Protein AF-A0A950IKH8-F1 (afdb_monomer)

Sequence (188 aa):
MPATTSHPTTAHATPSHAKSKTVARATCKVAPADEYFGKLKMSILGIRNTIKDQGIKVDVDPDKASSTFNAIALTEDAMHDWEHKYPCDSWIPGTIYALEHFYGKIHTEDGVKHVHAVFAWLRHDYPRASVVRVAMQENGAASVSPPLAAANPGGSPEAGAAPSPSPAALAPTGPVGVTATPMPGLAP

Radius of gyration: 30.34 Å; Cα contacts (8 Å, |Δi|>4): 131; chains: 1; bounding box: 107×70×80 Å

pLDDT: mean 74.64, std 19.59, range [29.62, 95.12]

Foldseek 3Di:
DDDDDDDDDDDDDDPDPDPDPPPPPDPQDADDQCAFFAPVRAGPVRLQVLLVVLLVVCVVPVVCLVVSVVVNVRSVRRLVRNCVVHVNHLCSLVSLLSSLVSLVSNPDPVSVVSNVVSLVVSCPSPVPRPVNVVVVVVVVVVVVDDPPDDDDDDDDDDDDDDDDDDDDDDDDDDDDDDDDDDDDDDDD

Secondary structure (DSSP, 8-state):
----------------------------PPPPTT-EETTTTEEHHHHHHHHHHHHHHHHH-GGGHHHHHHHHHHHHHHHHHHHHH-TT-TTHHHHHHHHHHHHHT--SHHHHHHHHHHHHHHHHH-TTSHHHHHHHHHHHHHTT-----------------------------------PPPPPP---

Mean predicted aligned error: 17.56 Å

Structure (mmCIF, N/CA/C/O backbone):
data_AF-A0A950IKH8-F1
#
_entry.id   AF-A0A950IKH8-F1
#
loop_
_atom_site.group_PDB
_atom_site.id
_atom_site.type_symbol
_atom_site.label_atom_id
_atom_site.label_alt_id
_atom_site.label_comp_id
_atom_site.label_asym_id
_atom_site.label_entity_id
_atom_site.label_seq_id
_atom_site.pdbx_PDB_ins_code
_atom_site.Cartn_x
_atom_site.Cartn_y
_atom_site.Cartn_z
_atom_site.occupancy
_atom_site.B_iso_or_equiv
_atom_site.auth_seq_id
_atom_site.auth_comp_id
_atom_site.auth_asym_id
_atom_site.auth_atom_id
_atom_site.pdbx_PDB_model_num
ATOM 1 N N . MET A 1 1 ? -57.512 -56.195 -11.214 1.00 39.88 1 MET A N 1
ATOM 2 C CA . MET A 1 1 ? -56.114 -56.643 -11.048 1.00 39.88 1 MET A CA 1
ATOM 3 C C . MET A 1 1 ? -55.251 -55.430 -10.719 1.00 39.88 1 MET A C 1
ATOM 5 O O . MET A 1 1 ? -55.542 -54.369 -11.260 1.00 39.88 1 MET A O 1
ATOM 9 N N . PRO A 1 2 ? -54.307 -55.556 -9.773 1.00 55.44 2 PRO A N 1
ATOM 10 C CA . PRO A 1 2 ? -53.601 -54.447 -9.128 1.00 55.44 2 PRO A CA 1
ATOM 11 C C . PRO A 1 2 ? -52.318 -54.053 -9.875 1.00 55.44 2 PRO A C 1
ATOM 13 O O . PRO A 1 2 ? -51.717 -54.898 -10.528 1.00 55.44 2 PRO A O 1
ATOM 16 N N . ALA A 1 3 ? -51.867 -52.808 -9.701 1.00 48.62 3 ALA A N 1
ATOM 17 C CA . ALA A 1 3 ? -50.447 -52.455 -9.605 1.00 48.62 3 ALA A CA 1
ATOM 18 C C . ALA A 1 3 ? -50.311 -51.035 -9.027 1.00 48.62 3 ALA A C 1
ATOM 20 O O . ALA A 1 3 ? -50.462 -50.029 -9.714 1.00 48.62 3 ALA A O 1
ATOM 21 N N . THR A 1 4 ? -50.070 -50.983 -7.722 1.00 53.16 4 THR A N 1
ATOM 22 C CA . THR A 1 4 ? -49.520 -49.849 -6.976 1.00 53.16 4 THR A CA 1
ATOM 23 C C . THR A 1 4 ? -48.068 -49.605 -7.385 1.00 53.16 4 THR A C 1
ATOM 25 O O . THR A 1 4 ? -47.264 -50.532 -7.296 1.00 53.16 4 THR A O 1
ATOM 28 N N . THR A 1 5 ? -47.715 -48.361 -7.717 1.00 56.84 5 THR A N 1
ATOM 29 C CA . THR A 1 5 ? -46.318 -47.900 -7.740 1.00 56.84 5 THR A CA 1
ATOM 30 C C . THR A 1 5 ? -46.177 -46.693 -6.822 1.00 56.84 5 THR A C 1
ATOM 32 O O . THR A 1 5 ? -46.765 -45.637 -7.049 1.00 56.84 5 THR A O 1
ATOM 35 N N . SER A 1 6 ? -45.411 -46.903 -5.757 1.00 46.72 6 SER A N 1
ATOM 36 C CA . SER A 1 6 ? -44.992 -45.936 -4.748 1.00 46.72 6 SER A CA 1
ATOM 37 C C . SER A 1 6 ? -43.879 -45.036 -5.294 1.00 46.72 6 SER A C 1
ATOM 39 O O . SER A 1 6 ? -42.931 -45.541 -5.892 1.00 46.72 6 SER A O 1
ATOM 41 N N . HIS A 1 7 ? -43.932 -43.730 -5.024 1.00 52.06 7 HIS A N 1
ATOM 42 C CA . HIS A 1 7 ? -42.777 -42.838 -5.176 1.00 52.06 7 HIS A CA 1
ATOM 43 C C . HIS A 1 7 ? -42.235 -42.425 -3.798 1.00 52.06 7 HIS A C 1
ATOM 45 O O . HIS A 1 7 ? -43.028 -42.183 -2.884 1.00 52.06 7 HIS A O 1
ATOM 51 N N . PRO A 1 8 ? -40.902 -42.353 -3.628 1.00 53.94 8 PRO A N 1
ATOM 52 C CA . PRO A 1 8 ? -40.273 -42.007 -2.361 1.00 53.94 8 PRO A CA 1
ATOM 53 C C . PRO A 1 8 ? -40.362 -40.506 -2.050 1.00 53.94 8 PRO A C 1
ATOM 55 O O . PRO A 1 8 ? -40.029 -39.646 -2.866 1.00 53.94 8 PRO A O 1
ATOM 58 N N . THR A 1 9 ? -40.758 -40.220 -0.810 1.00 52.38 9 THR A N 1
ATOM 59 C CA . THR A 1 9 ? -40.592 -38.945 -0.106 1.00 52.38 9 THR A CA 1
ATOM 60 C C . THR A 1 9 ? -39.146 -38.467 -0.206 1.00 52.38 9 THR A C 1
ATOM 62 O O . THR A 1 9 ? -38.238 -39.084 0.349 1.00 52.38 9 THR A O 1
ATOM 65 N N . THR A 1 10 ? -38.930 -37.341 -0.884 1.00 52.50 10 THR A N 1
ATOM 66 C CA . THR A 1 10 ? -37.653 -36.626 -0.820 1.00 52.50 10 THR A CA 1
ATOM 67 C C . THR A 1 10 ? -37.653 -35.800 0.460 1.00 52.50 10 THR A C 1
ATOM 69 O O . THR A 1 10 ? -38.463 -34.891 0.633 1.00 52.50 10 THR A O 1
ATOM 72 N N . ALA A 1 11 ? -36.780 -36.188 1.386 1.00 52.59 11 ALA A N 1
ATOM 73 C CA . ALA A 1 11 ? -36.584 -35.546 2.671 1.00 52.59 11 ALA A CA 1
ATOM 74 C C . ALA A 1 11 ? -36.113 -34.093 2.508 1.00 52.59 11 ALA A C 1
ATOM 76 O O . ALA A 1 11 ? -35.265 -33.774 1.675 1.00 52.59 11 ALA A O 1
ATOM 77 N N . HIS A 1 12 ? -36.665 -33.226 3.353 1.00 44.34 12 HIS A N 1
ATOM 78 C CA . HIS A 1 12 ? -36.281 -31.833 3.509 1.00 44.34 12 HIS A CA 1
ATOM 79 C C . HIS A 1 12 ? -34.802 -31.712 3.902 1.00 44.34 12 HIS A C 1
ATOM 81 O O . HIS A 1 12 ? -34.419 -32.043 5.023 1.00 44.34 12 HIS A O 1
ATOM 87 N N . ALA A 1 13 ? -33.976 -31.188 2.998 1.00 48.78 13 ALA A N 1
ATOM 88 C CA . ALA A 1 13 ? -32.655 -30.683 3.342 1.00 48.78 13 ALA A CA 1
ATOM 89 C C . ALA A 1 13 ? -32.818 -29.304 4.001 1.00 48.78 13 ALA A C 1
ATOM 91 O O . ALA A 1 13 ? -32.974 -28.284 3.331 1.00 48.78 13 ALA A O 1
ATOM 92 N N . THR A 1 14 ? -32.827 -29.274 5.332 1.00 53.66 14 THR A N 1
ATOM 93 C CA . THR A 1 14 ? -32.674 -28.040 6.111 1.00 53.66 14 THR A CA 1
ATOM 94 C C . THR A 1 14 ? -31.315 -27.402 5.807 1.00 53.66 14 THR A C 1
ATOM 96 O O . THR A 1 14 ? -30.296 -28.085 5.950 1.00 53.66 14 THR A O 1
ATOM 99 N N . PRO A 1 15 ? -31.250 -26.111 5.433 1.00 53.97 15 PRO A N 1
ATOM 100 C CA . PRO A 1 15 ? -29.981 -25.412 5.323 1.00 53.97 15 PRO A CA 1
ATOM 101 C C . PRO A 1 15 ? -29.339 -25.326 6.711 1.00 53.97 15 PRO A C 1
ATOM 103 O O . PRO A 1 15 ? -29.893 -24.753 7.649 1.00 53.97 15 PRO A O 1
ATOM 106 N N . SER A 1 16 ? -28.160 -25.931 6.840 1.00 52.44 16 SER A N 1
ATOM 107 C CA . SER A 1 16 ? -27.300 -25.788 8.009 1.00 52.44 16 SER A CA 1
ATOM 108 C C . SER A 1 16 ? -26.893 -24.320 8.121 1.00 52.44 16 SER A C 1
ATOM 110 O O . SER A 1 16 ? -26.073 -23.829 7.344 1.00 52.44 16 SER A O 1
ATOM 112 N N . HIS A 1 17 ? -27.507 -23.592 9.055 1.00 47.22 17 HIS A N 1
ATOM 113 C CA . HIS A 1 17 ? -27.109 -22.234 9.397 1.00 47.22 17 HIS A CA 1
ATOM 114 C C . HIS A 1 17 ? -25.692 -22.272 9.978 1.00 47.22 17 HIS A C 1
ATOM 116 O O . HIS A 1 17 ? -25.487 -22.536 11.165 1.00 47.22 17 HIS A O 1
ATOM 122 N N . ALA A 1 18 ? -24.703 -22.019 9.119 1.00 58.19 18 ALA A N 1
ATOM 123 C CA . ALA A 1 18 ? -23.335 -21.767 9.527 1.00 58.19 18 ALA A CA 1
ATOM 124 C C . ALA A 1 18 ? -23.348 -20.619 10.544 1.00 58.19 18 ALA A C 1
ATOM 126 O O . ALA A 1 18 ? -23.729 -19.488 10.233 1.00 58.19 18 ALA A O 1
ATOM 127 N N . LYS A 1 19 ? -22.981 -20.940 11.788 1.00 53.00 19 LYS A N 1
ATOM 128 C CA . LYS A 1 19 ? -22.875 -19.984 12.889 1.00 53.00 19 LYS A CA 1
ATOM 129 C C . LYS A 1 19 ? -21.906 -18.888 12.466 1.00 53.00 19 LYS A C 1
ATOM 131 O O . LYS A 1 19 ? -20.694 -19.091 12.452 1.00 53.00 19 LYS A O 1
ATOM 136 N N . SER A 1 20 ? -22.457 -17.736 12.101 1.00 51.69 20 SER A N 1
ATOM 137 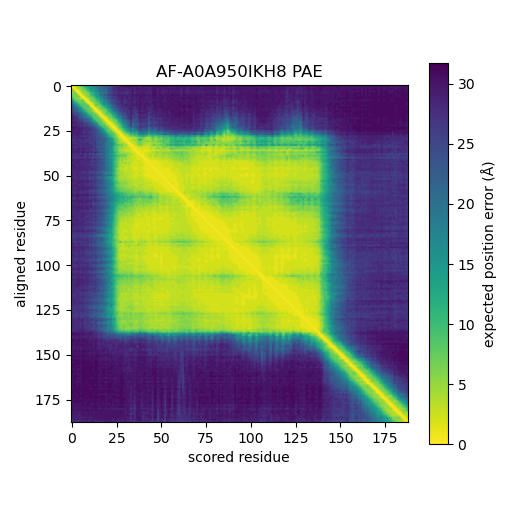C CA . SER A 1 20 ? -21.688 -16.532 11.831 1.00 51.69 20 SER A CA 1
ATOM 138 C C . SER A 1 20 ? -20.978 -16.166 13.130 1.00 51.69 20 SER A C 1
ATOM 140 O O . SER A 1 20 ? -21.622 -15.749 14.095 1.00 51.69 20 SER A O 1
ATOM 142 N N . LYS A 1 21 ? -19.662 -16.401 13.195 1.00 53.47 21 LYS A N 1
ATOM 143 C CA . LYS A 1 21 ? -18.828 -15.928 14.300 1.00 53.47 21 LYS A CA 1
ATOM 144 C C . LYS A 1 21 ? -18.987 -14.415 14.336 1.00 53.47 21 LYS A C 1
ATOM 146 O O . LYS A 1 21 ? -18.458 -13.707 13.487 1.00 53.47 21 LYS A O 1
ATOM 151 N N . THR A 1 22 ? -19.782 -13.936 15.284 1.00 46.97 22 THR A N 1
ATOM 152 C CA . THR A 1 22 ? -19.920 -12.510 15.547 1.00 46.97 22 THR A CA 1
ATOM 153 C C . THR A 1 22 ? -18.596 -12.092 16.164 1.00 46.97 22 THR A C 1
ATOM 155 O O . THR A 1 22 ? -18.357 -12.331 17.345 1.00 46.97 22 THR A O 1
ATOM 158 N N . VAL A 1 23 ? -17.683 -11.590 15.331 1.00 54.53 23 VAL A N 1
ATOM 159 C CA . VAL A 1 23 ? -16.427 -11.003 15.792 1.00 54.53 23 VAL A CA 1
ATOM 160 C C . VAL A 1 23 ? -16.827 -9.870 16.726 1.00 54.53 23 VAL A C 1
ATOM 162 O O . VAL A 1 23 ? -17.523 -8.938 16.316 1.00 54.53 23 VAL A O 1
ATOM 165 N N . ALA A 1 24 ? -16.483 -10.007 18.007 1.00 49.25 24 ALA A N 1
ATOM 166 C CA . ALA A 1 24 ? -16.696 -8.964 18.993 1.00 49.25 24 ALA A CA 1
ATOM 167 C C . ALA A 1 24 ? -16.150 -7.658 18.410 1.00 49.25 24 ALA A C 1
ATOM 169 O O . ALA A 1 24 ? -15.007 -7.622 17.956 1.00 49.25 24 ALA A O 1
ATOM 170 N N . ARG A 1 25 ? -16.981 -6.609 18.367 1.00 51.69 25 ARG A N 1
ATOM 171 C CA . ARG A 1 25 ? -16.556 -5.273 17.945 1.00 51.69 25 ARG A CA 1
ATOM 172 C C . ARG A 1 25 ? -15.432 -4.838 18.879 1.00 51.69 25 ARG A C 1
ATOM 174 O O . ARG A 1 25 ? -15.698 -4.375 19.986 1.00 51.69 25 ARG A O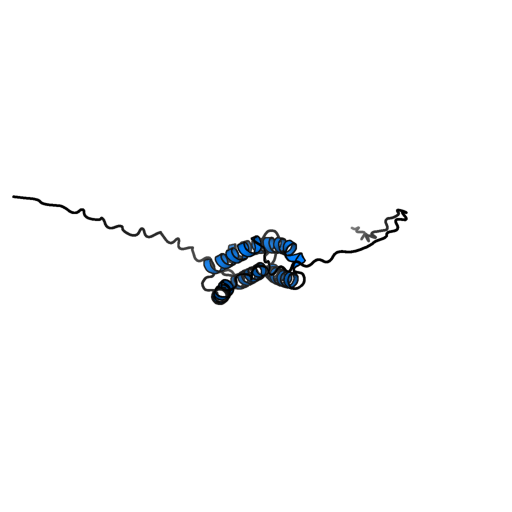 1
ATOM 181 N N . ALA A 1 26 ? -14.190 -5.033 18.445 1.00 57.84 26 ALA A N 1
ATOM 182 C CA . ALA A 1 26 ? -13.032 -4.462 19.098 1.00 57.84 26 ALA A CA 1
ATOM 183 C C . ALA A 1 26 ? -13.280 -2.957 19.217 1.00 57.84 26 ALA A C 1
ATOM 185 O O . ALA A 1 26 ? -13.759 -2.322 18.272 1.00 57.84 26 ALA A O 1
ATOM 186 N N . THR A 1 27 ? -13.026 -2.394 20.395 1.00 61.53 27 THR A N 1
ATOM 187 C CA . THR A 1 27 ? -13.097 -0.952 20.604 1.00 61.53 27 THR A CA 1
ATOM 188 C C . THR A 1 27 ? -12.198 -0.306 19.558 1.00 61.53 27 THR A C 1
ATOM 190 O O . THR A 1 27 ? -10.996 -0.563 19.553 1.00 61.53 27 THR A O 1
ATOM 193 N N . CYS A 1 28 ? -12.786 0.454 18.633 1.00 71.94 28 CYS A N 1
ATOM 194 C CA . CYS A 1 28 ? -12.054 1.031 17.515 1.00 71.94 28 CYS A CA 1
ATOM 195 C C . CYS A 1 28 ? -11.030 2.035 18.043 1.00 71.94 28 CYS A C 1
ATOM 197 O O . CYS A 1 28 ? -11.377 3.153 18.421 1.00 71.94 28 CYS A O 1
ATOM 199 N N . LYS A 1 29 ? -9.773 1.602 18.107 1.00 79.31 29 LYS A N 1
ATOM 200 C CA . LYS A 1 29 ? -8.623 2.437 18.433 1.00 79.31 29 LYS A CA 1
ATOM 201 C C . LYS A 1 29 ? -8.016 2.921 17.124 1.00 79.31 29 LYS A C 1
ATOM 203 O O . LYS A 1 29 ? -7.905 2.147 16.176 1.00 79.31 29 LYS A O 1
ATOM 208 N N . VAL A 1 30 ? -7.661 4.197 17.090 1.00 83.62 30 VAL A N 1
ATOM 209 C CA . VAL A 1 30 ? -6.861 4.787 16.013 1.00 83.62 30 VAL A CA 1
ATOM 210 C C . VAL A 1 30 ? -5.404 4.680 16.429 1.00 83.62 30 VAL A C 1
ATOM 212 O O . VAL A 1 30 ? -5.093 4.844 17.614 1.00 83.62 30 VAL A O 1
ATOM 215 N N . ALA A 1 31 ? -4.534 4.369 15.479 1.00 82.38 31 ALA A N 1
ATOM 216 C CA . ALA A 1 31 ? -3.133 4.162 15.771 1.00 82.38 31 ALA A CA 1
ATOM 217 C C . ALA A 1 31 ? -2.443 5.506 16.099 1.00 82.38 31 ALA A C 1
ATOM 219 O O . ALA A 1 31 ? -2.646 6.496 15.387 1.00 82.38 31 ALA A O 1
ATOM 220 N N . PRO A 1 32 ? -1.632 5.584 17.170 1.00 82.00 32 PRO A N 1
ATOM 221 C CA . PRO A 1 32 ? -0.794 6.750 17.427 1.00 82.00 32 PRO A CA 1
ATOM 222 C C . PRO A 1 32 ? 0.244 6.927 16.315 1.00 82.00 32 PRO A C 1
ATOM 224 O O . PRO A 1 32 ? 0.792 5.949 15.809 1.00 82.00 32 PRO A O 1
ATOM 227 N N . ALA A 1 33 ? 0.568 8.174 15.967 1.00 79.25 33 ALA A N 1
ATOM 228 C CA . ALA A 1 33 ? 1.542 8.464 14.911 1.00 79.25 33 ALA A CA 1
ATOM 229 C C . ALA A 1 33 ? 2.951 7.912 15.213 1.00 79.25 33 ALA A C 1
ATOM 231 O O . ALA A 1 33 ? 3.692 7.593 14.283 1.00 79.25 33 ALA A O 1
ATOM 232 N N . ASP A 1 34 ? 3.293 7.782 16.496 1.00 80.38 34 ASP A N 1
ATOM 233 C CA . ASP A 1 34 ? 4.605 7.349 16.988 1.00 80.38 34 ASP A CA 1
ATOM 234 C C . ASP A 1 34 ? 4.725 5.829 17.187 1.00 80.38 34 ASP A C 1
ATOM 236 O O . ASP A 1 34 ? 5.764 5.343 17.636 1.00 80.38 34 ASP A O 1
ATOM 240 N N . GLU A 1 35 ? 3.679 5.053 16.885 1.00 87.56 35 GLU A N 1
ATOM 241 C CA . GLU A 1 35 ? 3.770 3.598 16.967 1.00 87.56 35 GLU A CA 1
ATOM 242 C C . GLU A 1 35 ? 4.452 3.009 15.730 1.00 87.56 35 GLU A C 1
ATOM 244 O O . GLU A 1 35 ? 4.261 3.461 14.600 1.00 87.56 35 GLU A O 1
ATOM 249 N N . TYR A 1 36 ? 5.260 1.978 15.965 1.00 90.38 36 TYR A N 1
ATOM 250 C CA . TYR A 1 36 ? 6.076 1.334 14.950 1.00 90.38 36 TYR A CA 1
ATOM 251 C C . TYR A 1 36 ? 5.569 -0.071 14.633 1.00 90.38 36 TYR A C 1
ATOM 253 O O . TYR A 1 36 ? 5.389 -0.899 15.534 1.00 90.38 36 TYR A O 1
ATOM 261 N N . PHE A 1 37 ? 5.433 -0.353 13.341 1.00 92.25 37 PHE A N 1
ATOM 262 C CA . PHE A 1 37 ? 4.838 -1.575 12.812 1.00 92.25 37 PHE A CA 1
ATOM 263 C C . PHE A 1 37 ? 5.832 -2.404 11.999 1.00 92.25 37 PHE A C 1
ATOM 265 O O . PHE A 1 37 ? 6.771 -1.872 11.390 1.00 92.25 37 PHE A O 1
ATOM 272 N N . GLY A 1 38 ? 5.611 -3.719 12.007 1.00 90.00 38 GLY A N 1
ATOM 273 C CA . GLY A 1 38 ? 6.377 -4.693 11.229 1.00 90.00 38 GLY A CA 1
ATOM 274 C C . GLY A 1 38 ? 7.859 -4.790 11.603 1.00 90.00 38 GLY A C 1
ATOM 275 O O . GLY A 1 38 ? 8.339 -4.240 12.605 1.00 90.00 38 GLY A O 1
ATOM 276 N N . LYS A 1 39 ? 8.613 -5.511 10.767 1.00 88.19 39 LYS A N 1
ATOM 277 C CA . LYS A 1 39 ? 10.056 -5.755 10.976 1.00 88.19 39 LYS A CA 1
ATOM 278 C C . LYS A 1 39 ? 10.912 -4.504 10.808 1.00 88.19 39 LYS A C 1
ATOM 280 O O . LYS A 1 39 ? 11.913 -4.354 11.503 1.00 88.19 39 LYS A O 1
ATOM 285 N N . LEU A 1 40 ? 10.507 -3.605 9.912 1.00 88.12 40 LEU A N 1
ATOM 286 C CA . LEU A 1 40 ? 11.220 -2.356 9.646 1.00 88.12 40 LEU A CA 1
ATOM 287 C C . LEU A 1 40 ? 10.950 -1.265 10.686 1.00 88.12 40 LEU A C 1
ATOM 289 O O . LEU A 1 40 ? 11.547 -0.197 10.582 1.00 88.12 40 LEU A O 1
ATOM 293 N N . LYS A 1 41 ? 10.078 -1.518 11.677 1.00 90.69 41 LYS A N 1
ATOM 294 C CA . LYS A 1 41 ? 9.673 -0.526 12.682 1.00 90.69 41 LYS A CA 1
ATOM 295 C C . LYS A 1 41 ? 9.286 0.785 12.003 1.00 90.69 41 LYS A C 1
ATOM 297 O O . LYS A 1 41 ? 9.857 1.836 12.276 1.00 90.69 41 LYS A O 1
ATOM 302 N N . MET A 1 42 ? 8.332 0.706 11.082 1.00 89.69 42 MET A N 1
ATOM 303 C CA . MET A 1 42 ? 7.863 1.876 10.347 1.00 89.69 42 MET A CA 1
ATOM 304 C C . MET A 1 42 ? 6.694 2.523 11.072 1.00 89.69 42 MET A C 1
ATOM 306 O O . MET A 1 42 ? 5.792 1.827 11.532 1.00 89.69 42 MET A O 1
ATOM 310 N N . SER A 1 43 ? 6.701 3.852 11.156 1.00 93.00 43 SER A N 1
ATOM 311 C CA . SER A 1 43 ? 5.518 4.596 11.582 1.00 93.00 43 SER A CA 1
ATOM 312 C C . SER A 1 43 ? 4.468 4.609 10.474 1.00 93.00 43 SER A C 1
ATOM 314 O O . SER A 1 43 ? 4.783 4.408 9.300 1.00 93.00 43 SER A O 1
ATOM 316 N N . ILE A 1 44 ? 3.223 4.924 10.822 1.00 92.12 44 ILE A N 1
ATOM 317 C CA . ILE A 1 44 ? 2.110 5.045 9.863 1.00 92.12 44 ILE A CA 1
ATOM 318 C C . ILE A 1 44 ? 2.445 6.029 8.735 1.00 92.12 44 ILE A C 1
ATOM 320 O O . ILE A 1 44 ? 2.199 5.774 7.555 1.00 92.12 44 ILE A O 1
ATOM 324 N N . LEU A 1 45 ? 3.037 7.170 9.098 1.00 92.44 45 LEU A N 1
ATOM 325 C CA . LEU A 1 45 ? 3.483 8.168 8.129 1.00 92.44 45 LEU A CA 1
ATOM 326 C C . LEU A 1 45 ? 4.641 7.636 7.283 1.00 92.44 45 LEU A C 1
ATOM 328 O O . LEU A 1 45 ? 4.661 7.860 6.075 1.00 92.44 45 LEU A O 1
ATOM 332 N N . GLY A 1 46 ? 5.564 6.890 7.897 1.00 93.38 46 GLY A N 1
ATOM 333 C CA . GLY A 1 46 ? 6.650 6.213 7.197 1.00 93.38 46 GLY A CA 1
ATOM 334 C C . GLY A 1 46 ? 6.139 5.232 6.142 1.00 93.38 46 GLY A C 1
ATOM 335 O O . GLY A 1 46 ? 6.627 5.263 5.014 1.00 93.38 46 GLY A O 1
ATOM 336 N N . ILE A 1 47 ? 5.132 4.415 6.469 1.00 93.88 47 ILE A N 1
ATOM 337 C CA . ILE A 1 47 ? 4.503 3.458 5.541 1.00 93.88 47 ILE A CA 1
ATOM 338 C C . ILE A 1 47 ? 3.933 4.207 4.333 1.00 93.88 47 ILE A C 1
ATOM 340 O O . ILE A 1 47 ? 4.285 3.919 3.189 1.00 93.88 47 ILE A O 1
ATOM 344 N N . ARG A 1 48 ? 3.111 5.232 4.583 1.00 93.88 48 ARG A N 1
ATOM 345 C CA . ARG A 1 48 ? 2.449 6.009 3.523 1.00 93.88 48 ARG A CA 1
ATOM 346 C C . ARG A 1 48 ? 3.439 6.746 2.624 1.00 93.88 48 ARG A C 1
ATOM 348 O O . ARG A 1 48 ? 3.295 6.706 1.402 1.00 93.88 48 ARG A O 1
ATOM 355 N N . ASN A 1 49 ? 4.440 7.397 3.216 1.00 94.12 49 ASN A N 1
ATOM 356 C CA . ASN A 1 49 ? 5.476 8.096 2.458 1.00 94.12 49 ASN A CA 1
ATOM 357 C C . ASN A 1 49 ? 6.300 7.110 1.633 1.00 94.12 49 ASN A C 1
ATOM 359 O O . ASN A 1 49 ? 6.519 7.353 0.455 1.00 94.12 49 ASN A O 1
ATOM 363 N N . THR A 1 50 ? 6.658 5.957 2.201 1.00 94.62 50 THR A N 1
ATOM 364 C CA . THR A 1 50 ? 7.422 4.933 1.479 1.00 94.62 50 THR A CA 1
ATOM 365 C C . THR A 1 50 ? 6.669 4.439 0.250 1.00 94.62 50 THR A C 1
ATOM 367 O O . THR A 1 50 ? 7.253 4.426 -0.829 1.00 94.62 50 THR A O 1
ATOM 370 N N . ILE A 1 51 ? 5.376 4.113 0.365 1.00 94.25 51 ILE A N 1
ATOM 371 C CA . ILE A 1 51 ? 4.562 3.682 -0.788 1.00 94.25 51 ILE A CA 1
ATOM 372 C C . ILE A 1 51 ? 4.549 4.758 -1.880 1.00 94.25 51 ILE A C 1
ATOM 374 O O . ILE A 1 51 ? 4.778 4.464 -3.054 1.00 94.25 51 ILE A O 1
ATOM 378 N N . LYS A 1 52 ? 4.333 6.019 -1.493 1.00 93.00 52 LYS A N 1
ATOM 379 C CA . LYS A 1 52 ? 4.301 7.145 -2.431 1.00 93.00 52 LYS A CA 1
ATOM 380 C C . LYS A 1 52 ? 5.655 7.369 -3.111 1.00 93.00 52 LYS A C 1
ATOM 382 O O . LYS A 1 52 ? 5.709 7.469 -4.335 1.00 93.00 52 LYS A O 1
ATOM 387 N N . ASP A 1 53 ? 6.731 7.427 -2.335 1.00 92.25 53 ASP A N 1
ATOM 388 C CA . ASP A 1 53 ? 8.082 7.715 -2.820 1.00 92.25 53 ASP A CA 1
ATOM 389 C C . ASP A 1 53 ? 8.594 6.587 -3.717 1.00 92.25 53 ASP A C 1
ATOM 391 O O . ASP A 1 53 ? 9.146 6.842 -4.788 1.00 92.25 53 ASP A O 1
ATOM 395 N N . GLN A 1 54 ? 8.351 5.330 -3.328 1.00 91.69 54 GLN A N 1
ATOM 396 C CA . GLN A 1 54 ? 8.639 4.180 -4.180 1.00 91.69 54 GLN A CA 1
ATOM 397 C C . GLN A 1 54 ? 7.820 4.237 -5.476 1.00 91.69 54 GLN A C 1
ATOM 399 O O . GLN A 1 54 ? 8.367 3.975 -6.545 1.00 91.69 54 GLN A O 1
ATOM 404 N N . GLY A 1 55 ? 6.542 4.620 -5.407 1.00 89.44 55 GLY A N 1
ATOM 405 C CA . GLY A 1 55 ? 5.688 4.766 -6.586 1.00 89.44 55 GLY A CA 1
ATOM 406 C C . GLY A 1 55 ? 6.189 5.813 -7.575 1.00 89.44 55 GLY A C 1
ATOM 407 O O . GLY A 1 55 ? 6.153 5.556 -8.774 1.00 89.44 55 GLY A O 1
ATOM 408 N N . ILE A 1 56 ? 6.693 6.949 -7.088 1.00 90.75 56 ILE A N 1
ATOM 409 C CA . ILE A 1 56 ? 7.324 7.978 -7.931 1.00 90.75 56 ILE A CA 1
ATOM 410 C C . ILE A 1 56 ? 8.636 7.449 -8.519 1.00 90.75 56 ILE A C 1
ATOM 412 O O . ILE A 1 56 ? 8.926 7.661 -9.692 1.00 90.75 56 ILE A O 1
ATOM 416 N N . LYS A 1 57 ? 9.433 6.728 -7.723 1.00 88.62 57 LYS A N 1
ATOM 417 C CA . LYS A 1 57 ? 10.717 6.182 -8.174 1.00 88.62 57 LYS A CA 1
ATOM 418 C C . LYS A 1 57 ? 10.553 5.176 -9.315 1.00 88.62 57 LYS A C 1
ATOM 420 O O . LYS A 1 57 ? 11.379 5.172 -10.218 1.00 88.62 57 LYS A O 1
ATOM 425 N N . VAL A 1 58 ? 9.500 4.356 -9.288 1.00 89.38 58 VAL A N 1
ATOM 426 C CA . VAL A 1 58 ? 9.178 3.414 -10.377 1.00 89.38 58 VAL A CA 1
ATOM 427 C C . VAL A 1 58 ? 8.710 4.143 -11.637 1.00 89.38 58 VAL A C 1
ATOM 429 O O . VAL A 1 58 ? 9.067 3.717 -12.729 1.00 89.38 58 VAL A O 1
ATOM 432 N N . ASP A 1 59 ? 7.973 5.252 -11.502 1.00 87.88 59 ASP A N 1
ATOM 433 C CA . ASP A 1 59 ? 7.559 6.060 -12.661 1.00 87.88 59 ASP A CA 1
ATOM 434 C C . ASP A 1 59 ? 8.758 6.720 -13.362 1.00 87.88 59 ASP A C 1
ATOM 436 O O . ASP A 1 59 ? 8.758 6.866 -14.582 1.00 87.88 59 ASP A O 1
ATOM 440 N N . VAL A 1 60 ? 9.766 7.140 -12.590 1.00 90.38 60 VAL A N 1
ATOM 441 C CA . VAL A 1 60 ? 10.970 7.810 -13.111 1.00 90.38 60 VAL A CA 1
ATOM 442 C C . VAL A 1 60 ? 11.995 6.804 -13.644 1.00 90.38 60 VAL A C 1
ATOM 444 O O . VAL A 1 60 ? 12.538 7.014 -14.724 1.00 90.38 60 VAL A O 1
ATOM 447 N N . ASP A 1 61 ? 12.246 5.719 -12.906 1.00 87.94 61 ASP A N 1
ATOM 448 C CA . ASP A 1 61 ? 13.249 4.693 -13.218 1.00 87.94 61 ASP A CA 1
ATOM 449 C C . ASP A 1 61 ? 12.601 3.285 -13.215 1.00 87.94 61 ASP A C 1
ATOM 451 O O . ASP A 1 61 ? 12.732 2.542 -12.228 1.00 87.94 61 ASP A O 1
ATOM 455 N N . PRO A 1 62 ? 11.929 2.859 -14.302 1.00 84.12 62 PRO A N 1
ATOM 456 C CA . PRO A 1 62 ? 11.263 1.554 -14.357 1.00 84.12 62 PRO A CA 1
ATOM 457 C C . PRO A 1 62 ? 12.239 0.375 -14.204 1.00 84.12 62 PRO A C 1
ATOM 459 O O . PRO A 1 62 ? 11.876 -0.656 -13.638 1.00 84.12 62 PRO A O 1
ATOM 462 N N . ASP A 1 63 ? 13.508 0.537 -14.593 1.00 84.69 63 ASP A N 1
ATOM 463 C CA . ASP A 1 63 ? 14.553 -0.486 -14.425 1.00 84.69 63 ASP A CA 1
ATOM 464 C C . ASP A 1 63 ? 14.824 -0.840 -12.949 1.00 84.69 63 ASP A C 1
ATOM 466 O O . ASP A 1 63 ? 15.321 -1.923 -12.632 1.00 84.69 63 ASP A O 1
ATOM 470 N N . LYS A 1 64 ? 14.471 0.050 -12.009 1.00 83.62 64 LYS A N 1
ATOM 471 C CA . LYS A 1 64 ? 14.605 -0.184 -10.560 1.00 83.62 64 LYS A CA 1
ATOM 472 C C . LYS A 1 64 ? 13.357 -0.805 -9.932 1.00 83.62 64 LYS A C 1
ATOM 474 O O . LYS A 1 64 ? 13.324 -0.959 -8.702 1.00 83.62 64 LYS A O 1
ATOM 479 N N . ALA A 1 65 ? 12.348 -1.181 -10.721 1.00 82.12 65 ALA A N 1
ATOM 480 C CA . ALA A 1 65 ? 11.107 -1.771 -10.219 1.00 82.12 65 ALA A CA 1
ATOM 481 C C . ALA A 1 65 ? 11.366 -2.994 -9.324 1.00 82.12 65 ALA A C 1
ATOM 483 O O . ALA A 1 65 ? 10.837 -3.057 -8.218 1.00 82.12 65 ALA A O 1
ATOM 484 N N . SER A 1 66 ? 12.276 -3.893 -9.713 1.00 81.50 66 SER A N 1
ATOM 485 C CA . SER A 1 66 ? 12.596 -5.103 -8.936 1.00 81.50 66 SER A CA 1
ATOM 486 C C . SER A 1 66 ? 13.207 -4.806 -7.561 1.00 81.50 66 SER A C 1
ATOM 488 O O . SER A 1 66 ? 12.840 -5.421 -6.563 1.00 81.50 66 SER A O 1
ATOM 490 N N . SER A 1 67 ? 14.116 -3.828 -7.463 1.00 82.88 67 SER A N 1
ATOM 491 C CA . SER A 1 67 ? 14.672 -3.419 -6.161 1.00 82.88 67 SER A CA 1
ATOM 492 C C . SER A 1 67 ? 13.615 -2.752 -5.282 1.00 82.88 67 SER A C 1
ATOM 494 O O . SER A 1 67 ? 13.672 -2.851 -4.057 1.00 82.88 67 SER A O 1
ATOM 496 N N . THR A 1 68 ? 12.675 -2.050 -5.907 1.00 86.19 68 THR A N 1
ATOM 497 C CA . THR A 1 68 ? 11.592 -1.328 -5.237 1.00 86.19 68 THR A CA 1
ATOM 498 C C . THR A 1 68 ? 10.510 -2.297 -4.748 1.00 86.19 68 THR A C 1
ATOM 500 O O . THR A 1 68 ? 9.963 -2.099 -3.666 1.00 86.19 68 THR A O 1
ATOM 503 N N . PHE A 1 69 ? 10.298 -3.402 -5.468 1.00 88.44 69 PHE A N 1
ATOM 504 C CA . PHE A 1 69 ? 9.404 -4.493 -5.085 1.00 88.44 69 PHE A CA 1
ATOM 505 C C . PHE A 1 69 ? 9.758 -5.082 -3.707 1.00 88.44 69 PHE A C 1
ATOM 507 O O . PHE A 1 69 ? 8.918 -5.153 -2.816 1.00 88.44 69 PHE A O 1
ATOM 514 N N . ASN A 1 70 ? 11.030 -5.421 -3.476 1.00 87.12 70 ASN A N 1
ATOM 515 C CA . ASN A 1 70 ? 11.456 -5.984 -2.187 1.00 87.12 70 ASN A CA 1
ATOM 516 C C . ASN A 1 70 ? 11.268 -5.001 -1.019 1.00 87.12 70 ASN A C 1
ATOM 518 O O . ASN A 1 70 ? 10.898 -5.403 0.083 1.00 87.12 70 ASN A O 1
ATOM 522 N N . ALA A 1 71 ? 11.511 -3.708 -1.255 1.00 87.31 71 ALA A N 1
ATOM 523 C CA . ALA A 1 71 ? 11.306 -2.677 -0.240 1.00 87.31 71 ALA A CA 1
ATOM 524 C C . ALA A 1 71 ? 9.817 -2.508 0.101 1.00 87.31 71 ALA A C 1
ATOM 526 O O . ALA A 1 71 ? 9.461 -2.351 1.273 1.00 87.31 71 ALA A O 1
ATOM 527 N N . ILE A 1 72 ? 8.941 -2.578 -0.906 1.00 92.81 72 ILE A N 1
ATOM 528 C CA . ILE A 1 72 ? 7.503 -2.468 -0.678 1.00 92.81 72 ILE A CA 1
ATOM 529 C C . ILE A 1 72 ? 6.936 -3.705 0.025 1.00 92.81 72 ILE A C 1
ATOM 531 O O . ILE A 1 72 ? 6.085 -3.553 0.893 1.00 92.81 72 ILE A O 1
ATOM 535 N N . ALA A 1 73 ? 7.468 -4.901 -0.242 1.00 91.19 73 ALA A N 1
ATOM 536 C CA . ALA A 1 73 ? 7.011 -6.129 0.409 1.00 91.19 73 ALA A CA 1
ATOM 537 C C . ALA A 1 73 ? 7.232 -6.083 1.934 1.00 91.19 73 ALA A C 1
ATOM 539 O O . ALA A 1 73 ? 6.398 -6.532 2.717 1.00 91.19 73 ALA A O 1
ATOM 540 N N . LEU A 1 74 ? 8.329 -5.464 2.385 1.00 91.25 74 LEU A N 1
ATOM 541 C CA . LEU A 1 74 ? 8.561 -5.208 3.813 1.00 91.25 74 LEU A CA 1
ATOM 542 C C . LEU A 1 74 ? 7.624 -4.133 4.385 1.00 91.25 74 LEU A C 1
ATOM 544 O O . LEU A 1 74 ? 7.307 -4.154 5.574 1.00 91.25 74 LEU A O 1
ATOM 548 N N . THR A 1 75 ? 7.187 -3.194 3.547 1.00 94.06 75 THR A N 1
ATOM 549 C CA . THR A 1 75 ? 6.194 -2.177 3.919 1.00 94.06 75 THR A CA 1
ATOM 550 C C . THR A 1 75 ? 4.797 -2.798 4.046 1.00 94.06 75 THR A C 1
ATOM 552 O O . THR A 1 75 ? 4.051 -2.426 4.946 1.00 94.06 75 THR A O 1
ATOM 555 N N . GLU A 1 76 ? 4.463 -3.789 3.214 1.00 94.38 76 GLU A N 1
ATOM 556 C CA . GLU A 1 76 ? 3.226 -4.580 3.300 1.00 94.38 76 GLU A CA 1
ATOM 557 C C . GLU A 1 76 ? 3.151 -5.393 4.608 1.00 94.38 76 GLU A C 1
ATOM 559 O O . GLU A 1 76 ? 2.117 -5.385 5.270 1.00 94.38 76 GLU A O 1
ATOM 564 N N . ASP A 1 77 ? 4.261 -5.987 5.067 1.00 93.75 77 ASP A N 1
ATOM 565 C CA . ASP A 1 77 ? 4.352 -6.645 6.390 1.00 93.75 77 ASP A CA 1
ATOM 566 C C . ASP A 1 77 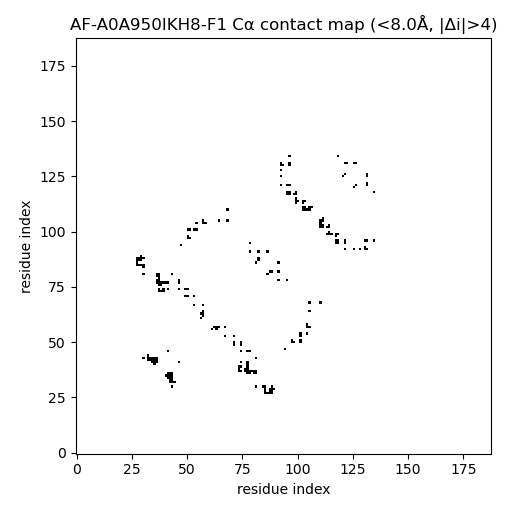? 4.027 -5.670 7.539 1.00 93.75 77 ASP A C 1
ATOM 568 O O . ASP A 1 77 ? 3.252 -5.988 8.444 1.00 93.75 77 ASP A O 1
ATOM 572 N N . ALA A 1 78 ? 4.554 -4.442 7.473 1.00 94.31 78 ALA A N 1
ATOM 573 C CA . ALA A 1 78 ? 4.219 -3.394 8.436 1.00 94.31 78 ALA A CA 1
ATOM 574 C C . ALA A 1 78 ? 2.751 -2.948 8.329 1.00 94.31 78 ALA A C 1
ATOM 576 O O . ALA A 1 78 ? 2.126 -2.649 9.346 1.00 94.31 78 ALA A O 1
ATOM 577 N N . MET A 1 79 ? 2.186 -2.941 7.121 1.00 94.88 79 MET A N 1
ATOM 578 C CA . MET A 1 79 ? 0.781 -2.618 6.886 1.00 94.88 79 MET A CA 1
ATOM 579 C C . MET A 1 79 ? -0.153 -3.661 7.519 1.00 94.88 79 MET A C 1
ATOM 581 O O . MET A 1 79 ? -1.128 -3.284 8.168 1.00 94.88 79 MET A O 1
ATOM 585 N N . HIS A 1 80 ? 0.171 -4.952 7.406 1.00 95.00 80 HIS A N 1
ATOM 586 C CA . HIS A 1 80 ? -0.582 -6.021 8.067 1.00 95.00 80 HIS A CA 1
ATOM 587 C C . HIS A 1 80 ? -0.499 -5.946 9.598 1.00 95.00 80 HIS A C 1
ATOM 589 O O . HIS A 1 80 ? -1.506 -6.148 10.273 1.00 95.00 80 HIS A O 1
ATOM 595 N N . ASP A 1 81 ? 0.666 -5.620 10.173 1.00 94.38 81 ASP A N 1
ATOM 596 C CA . ASP A 1 81 ? 0.785 -5.414 11.628 1.00 94.38 81 ASP A CA 1
ATOM 597 C C . ASP A 1 81 ? -0.019 -4.186 12.094 1.00 94.38 81 ASP A C 1
ATOM 599 O O . ASP A 1 81 ? -0.669 -4.221 13.144 1.00 94.38 81 ASP A O 1
ATOM 603 N N . TRP A 1 82 ? -0.029 -3.111 11.296 1.00 93.50 82 TRP A N 1
ATOM 604 C CA . TRP A 1 82 ? -0.854 -1.931 11.562 1.00 93.50 82 TRP A CA 1
ATOM 605 C C . TRP A 1 82 ? -2.346 -2.269 11.547 1.00 93.50 82 TRP A C 1
ATOM 607 O O . TRP A 1 82 ? -3.044 -1.960 12.516 1.00 93.50 82 TRP A O 1
ATOM 617 N N . GLU A 1 83 ? -2.825 -2.969 10.520 1.00 94.00 83 GLU A N 1
ATOM 618 C CA . GLU A 1 83 ? -4.209 -3.440 10.452 1.00 94.00 83 GLU A CA 1
ATOM 619 C C . GLU A 1 83 ? -4.567 -4.354 11.621 1.00 94.00 83 GLU A C 1
ATOM 621 O O . GLU A 1 83 ? -5.613 -4.174 12.245 1.00 94.00 83 GLU A O 1
ATOM 626 N N . HIS A 1 84 ? -3.702 -5.311 11.951 1.00 92.94 84 HIS A N 1
ATOM 627 C CA . HIS A 1 84 ? -3.981 -6.271 13.010 1.00 92.94 84 HIS A CA 1
ATOM 628 C C . HIS A 1 84 ? -4.200 -5.583 14.365 1.00 92.94 84 HIS A C 1
ATOM 630 O O . HIS A 1 84 ? -5.096 -5.955 15.126 1.00 92.94 84 HIS A O 1
ATOM 636 N N . LYS A 1 85 ? -3.397 -4.556 14.664 1.00 91.38 85 LYS A N 1
ATOM 637 C CA . LYS A 1 85 ? -3.496 -3.786 15.911 1.00 91.38 85 LYS A CA 1
ATOM 638 C C . LYS A 1 85 ? -4.623 -2.755 15.882 1.00 91.38 85 LYS A C 1
ATOM 640 O O . LYS A 1 85 ? -5.271 -2.530 16.907 1.00 91.38 85 LYS A O 1
ATOM 645 N N . TYR A 1 86 ? -4.861 -2.139 14.725 1.00 93.31 86 TYR A N 1
ATOM 646 C CA . TYR A 1 86 ? -5.758 -0.996 14.565 1.00 93.31 86 TYR A CA 1
ATOM 647 C C . TYR A 1 86 ? -6.705 -1.161 13.367 1.00 93.31 86 TYR A C 1
ATOM 649 O O . TYR A 1 86 ? -6.734 -0.311 12.480 1.00 93.31 86 TYR A O 1
ATOM 657 N N . PRO A 1 87 ? -7.567 -2.193 13.347 1.00 90.62 87 PRO A N 1
ATOM 658 C CA . PRO A 1 87 ? -8.360 -2.528 12.160 1.00 90.62 87 PRO A CA 1
ATOM 659 C C . PRO A 1 87 ? -9.379 -1.446 11.781 1.00 90.62 87 PRO A C 1
ATOM 661 O O . PRO A 1 87 ? -9.827 -1.388 10.641 1.00 90.62 87 PRO A O 1
ATOM 664 N N . CYS A 1 88 ? -9.755 -0.576 12.725 1.00 88.00 88 CYS A N 1
ATOM 665 C CA . CYS A 1 88 ? -10.682 0.528 12.482 1.00 88.00 88 CYS A CA 1
ATOM 666 C C . CYS A 1 88 ? -10.001 1.835 12.043 1.00 88.00 88 CYS A C 1
ATOM 668 O O . CYS A 1 88 ? -10.685 2.859 11.957 1.00 88.00 88 CYS A O 1
ATOM 670 N N . ASP A 1 89 ? -8.683 1.857 11.841 1.00 91.31 89 ASP A N 1
ATOM 671 C CA . ASP A 1 89 ? -7.996 3.082 11.449 1.00 91.31 89 ASP A CA 1
ATOM 672 C C . ASP A 1 89 ? -8.448 3.533 10.052 1.00 91.31 89 ASP A C 1
ATOM 674 O O . ASP A 1 89 ? -8.370 2.803 9.062 1.00 91.31 89 ASP A O 1
ATOM 678 N N . SER A 1 90 ? -8.943 4.768 9.974 1.00 91.25 90 SER A N 1
ATOM 679 C CA . SER A 1 90 ? -9.486 5.342 8.741 1.00 91.25 90 SER A CA 1
ATOM 680 C C . SER A 1 90 ? -8.456 5.501 7.621 1.00 91.25 90 SER A C 1
ATOM 682 O O . SER A 1 90 ? -8.840 5.660 6.461 1.00 91.25 90 SER A O 1
ATOM 684 N N . TRP A 1 91 ? -7.160 5.483 7.941 1.00 92.44 91 TRP A N 1
ATOM 685 C CA . TRP A 1 91 ? -6.098 5.647 6.951 1.00 92.44 91 TRP A CA 1
ATOM 686 C C . TRP A 1 91 ? -5.700 4.334 6.280 1.00 92.44 91 TRP A C 1
ATOM 688 O O . TRP A 1 91 ? -5.110 4.378 5.196 1.00 92.44 91 TRP A O 1
ATOM 698 N N . ILE A 1 92 ? -6.043 3.184 6.869 1.00 94.25 92 ILE A N 1
ATOM 699 C CA . ILE A 1 92 ? -5.677 1.877 6.318 1.00 94.25 92 ILE A CA 1
ATOM 700 C C . ILE A 1 92 ? -6.248 1.671 4.910 1.00 94.25 92 ILE A C 1
ATOM 702 O O . ILE A 1 92 ? -5.444 1.460 4.001 1.00 94.25 92 ILE A O 1
ATOM 706 N N . PRO A 1 93 ? -7.564 1.834 4.648 1.00 94.06 93 PRO A N 1
ATOM 707 C CA . PRO A 1 93 ? -8.124 1.553 3.324 1.00 94.06 93 PRO A CA 1
ATOM 708 C C . PRO A 1 93 ? -7.467 2.377 2.214 1.00 94.06 93 PRO A C 1
ATOM 710 O O . PRO A 1 93 ? -7.180 1.867 1.135 1.00 94.06 93 PRO A O 1
ATOM 713 N N . GLY A 1 94 ? -7.202 3.662 2.480 1.00 93.69 94 GLY A N 1
ATOM 714 C CA . GLY A 1 94 ? -6.544 4.542 1.513 1.00 93.69 94 GLY A CA 1
ATOM 715 C C . GLY A 1 94 ? -5.080 4.172 1.269 1.00 93.69 94 GLY A C 1
ATOM 716 O O . GLY A 1 94 ? -4.572 4.372 0.170 1.00 93.69 94 GLY A O 1
ATOM 717 N N . THR A 1 95 ? -4.408 3.615 2.276 1.00 94.81 95 THR A N 1
ATOM 718 C CA . THR A 1 95 ? -3.012 3.177 2.160 1.00 94.81 95 THR A CA 1
ATOM 719 C C . THR A 1 95 ? -2.905 1.838 1.427 1.00 94.81 95 THR A C 1
ATOM 721 O O . THR A 1 95 ? -2.048 1.706 0.559 1.00 94.81 95 THR A O 1
ATOM 724 N N . ILE A 1 96 ? -3.817 0.893 1.689 1.00 95.12 96 ILE A N 1
ATOM 725 C CA . ILE A 1 96 ? -3.937 -0.368 0.933 1.00 95.12 96 ILE A CA 1
ATOM 726 C C . ILE A 1 96 ? -4.209 -0.074 -0.547 1.00 95.12 96 ILE A C 1
ATOM 728 O O . ILE A 1 96 ? -3.567 -0.642 -1.421 1.00 95.12 96 ILE A O 1
ATOM 732 N N . TYR A 1 97 ? -5.106 0.865 -0.847 1.00 94.31 97 TYR A N 1
ATOM 733 C CA . TYR A 1 97 ? -5.374 1.272 -2.228 1.00 94.31 97 TYR A CA 1
ATOM 734 C C . TYR A 1 97 ? -4.152 1.897 -2.923 1.00 94.31 97 TYR A C 1
ATOM 736 O O . TYR A 1 97 ? -3.852 1.578 -4.068 1.00 94.31 97 TYR A O 1
ATOM 744 N N . ALA A 1 98 ? -3.382 2.736 -2.223 1.00 93.75 98 ALA A N 1
ATOM 745 C CA . ALA A 1 98 ? -2.127 3.253 -2.774 1.00 93.75 98 ALA A CA 1
ATOM 746 C C . ALA A 1 98 ? -1.104 2.131 -3.047 1.00 93.75 98 ALA A C 1
ATOM 748 O O . ALA A 1 98 ? -0.343 2.212 -4.012 1.00 93.75 98 ALA A O 1
ATOM 749 N N . LEU A 1 99 ? -1.095 1.086 -2.213 1.00 93.69 99 LEU A N 1
ATOM 750 C CA . LEU A 1 99 ? -0.261 -0.100 -2.399 1.00 93.69 99 LEU A CA 1
ATOM 751 C C . LEU A 1 99 ? -0.705 -0.926 -3.621 1.00 93.69 99 LEU A C 1
ATOM 753 O O . LEU A 1 99 ? 0.142 -1.363 -4.395 1.00 93.69 99 LEU A O 1
ATOM 757 N N . GLU A 1 100 ? -2.014 -1.077 -3.845 1.00 93.81 100 GLU A N 1
ATOM 758 C CA . GLU A 1 100 ? -2.573 -1.699 -5.056 1.00 93.81 100 GLU A CA 1
ATOM 759 C C . GLU A 1 100 ? -2.078 -0.982 -6.319 1.00 93.81 100 GLU A C 1
ATOM 761 O O . GLU A 1 100 ? -1.513 -1.613 -7.215 1.00 93.81 100 GLU A O 1
ATOM 766 N N . HIS A 1 101 ? -2.220 0.347 -6.377 1.00 91.56 101 HIS A N 1
ATOM 767 C CA . HIS A 1 101 ? -1.736 1.134 -7.516 1.00 91.56 101 HIS A CA 1
ATOM 768 C C . HIS A 1 101 ? -0.227 1.045 -7.696 1.00 91.56 101 HIS A C 1
ATOM 770 O O . HIS A 1 101 ? 0.243 1.014 -8.831 1.00 91.56 101 HIS A O 1
ATOM 776 N N . PHE A 1 102 ? 0.539 1.004 -6.603 1.00 91.31 102 PHE A N 1
ATOM 777 C CA . PHE A 1 102 ? 1.981 0.805 -6.678 1.00 91.31 102 PHE A CA 1
ATOM 778 C C . PHE A 1 102 ? 2.315 -0.514 -7.387 1.00 91.31 102 PHE A C 1
ATOM 780 O O . PHE A 1 102 ? 3.089 -0.512 -8.345 1.00 91.31 102 PHE A O 1
ATOM 787 N N . TYR A 1 103 ? 1.705 -1.624 -6.963 1.00 91.12 103 TYR A N 1
ATOM 788 C CA . TYR A 1 103 ? 1.936 -2.920 -7.598 1.00 91.12 103 TYR A CA 1
ATOM 789 C C . TYR A 1 103 ? 1.448 -2.951 -9.050 1.00 91.12 103 TYR A C 1
ATOM 791 O O . TYR A 1 103 ? 2.079 -3.599 -9.880 1.00 91.12 103 TYR A O 1
ATOM 799 N N . GLY A 1 104 ? 0.406 -2.183 -9.390 1.00 89.75 104 GLY A N 1
ATOM 800 C CA . GLY A 1 104 ? -0.084 -2.037 -10.764 1.00 89.75 104 GLY A CA 1
ATOM 801 C C . GLY A 1 104 ? 0.935 -1.429 -11.730 1.00 89.75 104 GLY A C 1
ATOM 802 O O . GLY A 1 104 ? 0.858 -1.674 -12.929 1.00 89.75 104 GLY A O 1
ATOM 803 N N . LYS A 1 105 ? 1.925 -0.687 -11.221 1.00 88.00 105 LYS A N 1
ATOM 804 C CA . LYS A 1 105 ? 3.030 -0.143 -12.030 1.00 88.00 105 LYS A CA 1
ATOM 805 C C . LYS A 1 105 ? 4.108 -1.180 -12.337 1.00 88.00 105 LYS A C 1
ATOM 807 O O . LYS A 1 105 ? 4.911 -0.991 -13.250 1.00 88.00 105 LYS A O 1
ATOM 812 N N . ILE A 1 106 ? 4.160 -2.264 -11.564 1.00 86.62 106 ILE A N 1
ATOM 813 C CA . ILE A 1 106 ? 5.145 -3.329 -11.722 1.00 86.62 106 ILE A CA 1
ATOM 814 C C . ILE A 1 106 ? 4.537 -4.406 -12.622 1.00 86.62 106 ILE A C 1
ATOM 816 O O . ILE A 1 106 ? 3.827 -5.299 -12.168 1.00 86.62 106 ILE A O 1
ATOM 820 N N . HIS A 1 107 ? 4.854 -4.346 -13.915 1.00 85.31 107 HIS A N 1
ATOM 821 C CA . HIS A 1 107 ? 4.363 -5.293 -14.923 1.00 85.31 107 HIS A CA 1
ATOM 822 C C . HIS A 1 107 ? 5.121 -6.637 -14.910 1.00 85.31 107 HIS A C 1
ATOM 824 O O . HIS A 1 107 ? 5.576 -7.120 -15.946 1.00 85.31 107 HIS A O 1
ATOM 830 N N . THR A 1 108 ? 5.290 -7.236 -13.730 1.00 85.81 108 THR A N 1
ATOM 831 C CA . THR A 1 108 ? 5.848 -8.586 -13.551 1.00 85.81 108 THR A CA 1
ATOM 832 C C . THR A 1 108 ? 4.764 -9.544 -13.067 1.00 85.81 108 THR A C 1
ATOM 834 O O . THR A 1 108 ? 3.738 -9.118 -12.539 1.00 85.81 108 THR A O 1
ATOM 837 N N . GLU A 1 109 ? 4.980 -10.853 -13.221 1.00 86.56 109 GLU A N 1
ATOM 838 C CA . GLU A 1 109 ? 4.013 -11.857 -12.757 1.00 86.56 109 GLU A CA 1
ATOM 839 C C . GLU A 1 109 ? 3.744 -11.741 -11.245 1.00 86.56 109 GLU A C 1
ATOM 841 O O . GLU A 1 109 ? 2.596 -11.825 -10.808 1.00 86.56 109 GLU A O 1
ATOM 846 N N . ASP A 1 110 ? 4.786 -11.483 -10.450 1.00 86.12 110 ASP A N 1
ATOM 847 C CA . ASP A 1 110 ? 4.650 -11.259 -9.009 1.00 86.12 110 ASP A CA 1
ATOM 848 C C . ASP A 1 110 ? 3.919 -9.948 -8.695 1.00 86.12 110 ASP A C 1
ATOM 850 O O . ASP A 1 110 ? 3.042 -9.935 -7.834 1.00 86.12 110 ASP A O 1
ATOM 854 N N . GLY A 1 111 ? 4.195 -8.867 -9.434 1.00 86.94 111 GLY A N 1
ATOM 855 C CA . GLY A 1 111 ? 3.462 -7.604 -9.303 1.00 86.94 111 GLY A CA 1
ATOM 856 C C . GLY A 1 111 ? 1.960 -7.795 -9.510 1.00 86.94 111 GLY A C 1
ATOM 857 O O . GLY A 1 111 ? 1.165 -7.409 -8.655 1.00 86.94 111 GLY A O 1
ATOM 858 N N . VAL A 1 112 ? 1.568 -8.500 -10.576 1.00 87.75 112 VAL A N 1
ATOM 859 C CA . VAL A 1 112 ? 0.158 -8.811 -10.873 1.00 87.75 112 VAL A CA 1
ATOM 860 C C . VAL A 1 112 ? -0.489 -9.635 -9.753 1.00 87.75 112 VAL A C 1
ATOM 862 O O . VAL A 1 112 ? -1.610 -9.333 -9.336 1.00 87.75 112 VAL A O 1
ATOM 865 N N . LYS A 1 113 ? 0.210 -10.641 -9.210 1.00 90.50 113 LYS A N 1
ATOM 866 C CA . LYS A 1 113 ? -0.285 -11.420 -8.057 1.00 90.50 113 LYS A CA 1
ATOM 867 C C . LYS A 1 113 ? -0.534 -10.527 -6.841 1.00 90.50 113 LYS A C 1
ATOM 869 O O . LYS A 1 113 ? -1.588 -10.652 -6.216 1.00 90.50 113 LYS A O 1
ATOM 874 N N . HIS A 1 114 ? 0.387 -9.612 -6.538 1.00 91.25 114 HIS A N 1
ATOM 875 C CA . HIS A 1 114 ? 0.237 -8.679 -5.420 1.00 91.25 114 HIS A CA 1
ATOM 876 C C . HIS A 1 114 ? -0.903 -7.679 -5.639 1.00 91.25 114 HIS A C 1
ATOM 878 O O . HIS A 1 114 ? -1.673 -7.459 -4.710 1.00 91.25 114 HIS A O 1
ATOM 884 N N . VAL A 1 115 ? -1.106 -7.150 -6.854 1.00 91.50 115 VAL A N 1
ATOM 885 C CA . VAL A 1 115 ? -2.280 -6.304 -7.159 1.00 91.50 115 VAL A CA 1
ATOM 886 C C . VAL A 1 115 ? -3.573 -7.031 -6.801 1.00 91.50 115 VAL A C 1
ATOM 888 O O . VAL A 1 115 ? -4.409 -6.499 -6.072 1.00 91.50 115 VAL A O 1
ATOM 891 N N . HIS A 1 116 ? -3.734 -8.272 -7.268 1.00 90.81 116 HIS A N 1
ATOM 892 C CA . HIS A 1 116 ? -4.939 -9.049 -6.986 1.00 90.81 116 HIS A CA 1
ATOM 893 C C . HIS A 1 116 ? -5.097 -9.373 -5.499 1.00 90.81 116 HIS A C 1
ATOM 895 O O . HIS A 1 116 ? -6.215 -9.300 -4.985 1.00 90.81 116 HIS A O 1
ATOM 901 N N . ALA A 1 117 ? -4.004 -9.706 -4.809 1.00 92.75 117 ALA A N 1
ATOM 902 C CA . ALA A 1 117 ? -4.021 -9.984 -3.377 1.00 92.75 117 ALA A CA 1
ATOM 903 C C . ALA A 1 117 ? -4.431 -8.746 -2.564 1.00 92.75 117 ALA A C 1
ATOM 905 O O . ALA A 1 117 ? -5.355 -8.823 -1.755 1.00 92.75 117 ALA A O 1
ATOM 906 N N . VAL A 1 118 ? -3.816 -7.593 -2.837 1.00 93.56 118 VAL A N 1
ATOM 907 C CA . VAL A 1 118 ? -4.085 -6.326 -2.142 1.00 93.56 118 VAL A CA 1
ATOM 908 C C . VAL A 1 118 ? -5.494 -5.814 -2.453 1.00 93.56 118 VAL A C 1
ATOM 910 O O . VAL A 1 118 ? -6.206 -5.369 -1.553 1.00 93.56 118 VAL A O 1
ATOM 913 N N . PHE A 1 119 ? -5.962 -5.951 -3.696 1.00 93.06 119 PHE A N 1
ATOM 914 C CA . PHE A 1 119 ? -7.340 -5.607 -4.052 1.00 93.06 119 PHE A CA 1
ATOM 915 C C . PHE A 1 119 ? -8.365 -6.521 -3.361 1.00 93.06 119 PHE A C 1
ATOM 917 O O . PHE A 1 119 ? -9.405 -6.054 -2.883 1.00 93.06 119 PHE A O 1
ATOM 924 N N . ALA A 1 120 ? -8.090 -7.828 -3.284 1.00 93.12 120 ALA A N 1
ATOM 925 C CA . ALA A 1 120 ? -8.942 -8.774 -2.567 1.00 93.12 120 ALA A CA 1
ATOM 926 C C . ALA A 1 120 ? -8.987 -8.457 -1.066 1.00 93.12 120 ALA A C 1
ATOM 928 O O . ALA A 1 120 ? -10.077 -8.434 -0.489 1.00 93.12 120 ALA A O 1
ATOM 929 N N . TRP A 1 121 ? -7.834 -8.143 -0.472 1.00 92.62 121 TRP A N 1
ATOM 930 C CA . TRP A 1 121 ? -7.705 -7.680 0.908 1.00 92.62 121 TRP A CA 1
ATOM 931 C C . TRP A 1 121 ? -8.565 -6.434 1.162 1.00 92.62 121 TRP A C 1
ATOM 933 O O . TRP A 1 121 ? -9.461 -6.460 2.009 1.00 92.62 121 TRP A O 1
ATOM 943 N N . LEU A 1 122 ? -8.400 -5.389 0.343 1.00 93.12 122 LEU A N 1
ATOM 944 C CA . LEU A 1 122 ? -9.164 -4.144 0.448 1.00 93.12 122 LEU A CA 1
ATOM 945 C C . LEU A 1 122 ? -10.684 -4.381 0.399 1.00 93.12 122 LEU A C 1
ATOM 947 O O . LEU A 1 122 ? -11.445 -3.790 1.168 1.00 93.12 122 LEU A O 1
ATOM 951 N N . ARG A 1 123 ? -11.145 -5.254 -0.504 1.00 93.44 123 ARG A N 1
ATOM 952 C CA . ARG A 1 123 ? -12.573 -5.567 -0.665 1.00 93.44 123 ARG A CA 1
ATOM 953 C C . ARG A 1 123 ? -13.140 -6.412 0.465 1.00 93.44 123 ARG A C 1
ATOM 955 O O . ARG A 1 123 ? -14.317 -6.247 0.789 1.00 93.44 123 ARG A O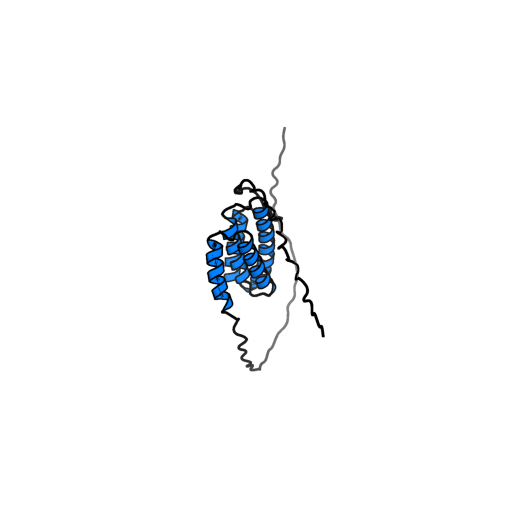 1
ATOM 962 N N . HIS A 1 124 ? -12.349 -7.335 0.997 1.00 93.56 124 HIS A N 1
ATOM 963 C CA . HIS A 1 124 ? -12.792 -8.256 2.033 1.00 93.56 124 HIS A CA 1
ATOM 964 C C . HIS A 1 124 ? -12.901 -7.551 3.389 1.00 93.56 124 HIS A C 1
ATOM 966 O O . HIS A 1 124 ? -13.956 -7.619 4.023 1.00 93.56 124 HIS A O 1
ATOM 972 N N . ASP A 1 125 ? -11.858 -6.819 3.787 1.00 91.94 125 ASP A N 1
ATOM 973 C CA . ASP A 1 125 ? -11.763 -6.253 5.137 1.00 91.94 125 ASP A CA 1
ATOM 974 C C . ASP A 1 125 ? -12.370 -4.847 5.236 1.00 91.94 125 ASP A C 1
ATOM 976 O O . ASP A 1 125 ? -12.922 -4.470 6.274 1.00 91.94 125 ASP A O 1
ATOM 980 N N . TYR A 1 126 ? -12.407 -4.100 4.123 1.00 92.75 126 TYR A N 1
ATOM 981 C CA . TYR A 1 126 ? -12.922 -2.727 4.084 1.00 92.75 126 TYR A CA 1
ATOM 982 C C . TYR A 1 126 ? -14.053 -2.485 3.069 1.00 92.75 126 TYR A C 1
ATOM 984 O O . TYR A 1 126 ? -14.085 -1.429 2.433 1.00 92.75 126 TYR A O 1
ATOM 992 N N . PRO A 1 127 ? -15.082 -3.351 2.964 1.00 92.69 127 PRO A N 1
ATOM 993 C CA . PRO A 1 127 ? -16.098 -3.277 1.903 1.00 92.69 127 PRO A CA 1
ATOM 994 C C . PRO A 1 127 ? -16.916 -1.976 1.894 1.00 92.69 127 PRO A C 1
ATOM 996 O O . PRO A 1 127 ? -17.569 -1.646 0.906 1.00 92.69 127 PRO A O 1
ATOM 999 N N . ARG A 1 128 ? -16.928 -1.239 3.012 1.00 90.25 128 ARG A N 1
ATOM 1000 C CA . ARG A 1 128 ? -17.689 0.007 3.180 1.00 90.25 128 ARG A CA 1
ATOM 1001 C C . ARG A 1 128 ? -1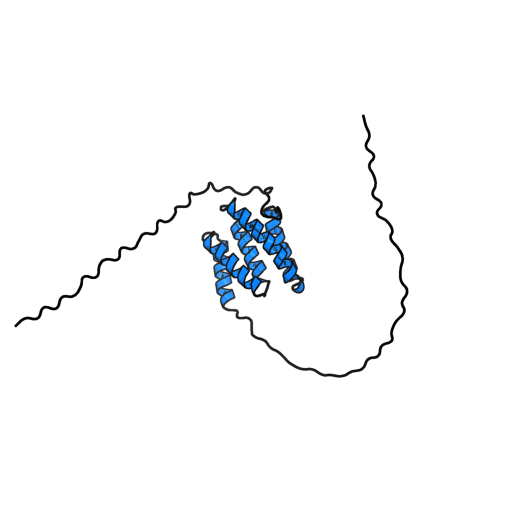6.856 1.269 2.961 1.00 90.25 128 ARG A C 1
ATOM 1003 O O . ARG A 1 128 ? -17.432 2.357 2.988 1.00 90.25 128 ARG A O 1
ATOM 1010 N N . ALA A 1 129 ? -15.538 1.160 2.786 1.00 90.88 129 ALA A N 1
ATOM 1011 C CA . ALA A 1 129 ? -14.701 2.331 2.565 1.00 90.88 129 ALA A CA 1
ATOM 1012 C C . ALA A 1 129 ? -14.969 2.920 1.169 1.00 90.88 129 ALA A C 1
ATOM 1014 O O . ALA A 1 129 ? -15.132 2.195 0.188 1.00 90.88 129 ALA A O 1
ATOM 1015 N N . SER A 1 130 ? -15.027 4.251 1.070 1.00 90.56 130 SER A N 1
ATOM 1016 C CA . SER A 1 130 ? -15.312 4.950 -0.193 1.00 90.56 130 SER A CA 1
ATOM 1017 C C . SER A 1 130 ? -14.302 4.605 -1.286 1.00 90.56 130 SER A C 1
ATOM 1019 O O . SER A 1 130 ? -14.683 4.467 -2.445 1.00 90.56 130 SER A O 1
ATOM 1021 N N . VAL A 1 131 ? -13.042 4.399 -0.899 1.00 90.00 131 VAL A N 1
ATOM 1022 C CA . VAL A 1 131 ? -11.952 4.021 -1.799 1.00 90.00 131 VAL A CA 1
ATOM 1023 C C . VAL A 1 131 ? -12.208 2.693 -2.516 1.00 90.00 131 VAL A C 1
ATOM 1025 O O . VAL A 1 131 ? -11.881 2.570 -3.687 1.00 90.00 131 VAL A O 1
ATOM 1028 N N . VAL A 1 132 ? -12.905 1.738 -1.887 1.00 88.88 132 VAL A N 1
ATOM 1029 C CA . VAL A 1 132 ? -13.248 0.455 -2.527 1.00 88.88 132 VAL A CA 1
ATOM 1030 C C . VAL A 1 132 ? -14.201 0.660 -3.695 1.00 88.88 132 VAL A C 1
ATOM 1032 O O . VAL A 1 132 ? -14.084 -0.011 -4.715 1.00 88.88 132 VAL A O 1
ATOM 1035 N N . ARG A 1 133 ? -15.128 1.620 -3.589 1.00 89.56 133 ARG A N 1
ATOM 1036 C CA . ARG A 1 133 ? -16.028 1.949 -4.703 1.00 89.56 133 ARG A CA 1
ATOM 1037 C C . ARG A 1 133 ? -15.255 2.498 -5.898 1.00 89.56 133 ARG A C 1
ATOM 1039 O O . ARG A 1 133 ? -15.608 2.160 -7.022 1.00 89.56 133 ARG A O 1
ATOM 1046 N N . VAL A 1 134 ? -14.230 3.313 -5.648 1.00 90.12 134 VAL A N 1
ATOM 1047 C CA . VAL A 1 134 ? -13.348 3.845 -6.697 1.00 90.12 134 VAL A CA 1
ATOM 1048 C C . VAL A 1 134 ? -12.525 2.710 -7.304 1.00 90.12 134 VAL A C 1
ATOM 1050 O O . VAL A 1 134 ? -12.599 2.493 -8.508 1.00 90.12 134 VAL A O 1
ATOM 1053 N N . ALA A 1 135 ? -11.865 1.902 -6.471 1.00 87.31 135 ALA A N 1
ATOM 1054 C CA . ALA A 1 135 ? -11.074 0.757 -6.915 1.00 87.31 135 ALA A CA 1
ATOM 1055 C C . ALA A 1 135 ? -11.904 -0.235 -7.755 1.00 87.31 135 ALA A C 1
ATOM 1057 O O . ALA A 1 135 ? -11.454 -0.725 -8.785 1.00 87.31 135 ALA A O 1
ATOM 1058 N N . MET A 1 136 ? -13.164 -0.496 -7.383 1.00 86.19 136 MET A N 1
ATOM 1059 C CA . MET A 1 136 ? -14.068 -1.341 -8.175 1.00 86.19 136 MET A CA 1
ATOM 1060 C C . MET A 1 136 ? -14.426 -0.739 -9.541 1.00 86.19 136 MET A C 1
ATOM 1062 O O . MET A 1 136 ? -14.604 -1.493 -10.498 1.00 86.19 136 MET A O 1
ATOM 1066 N N . GLN A 1 137 ? -14.552 0.587 -9.642 1.0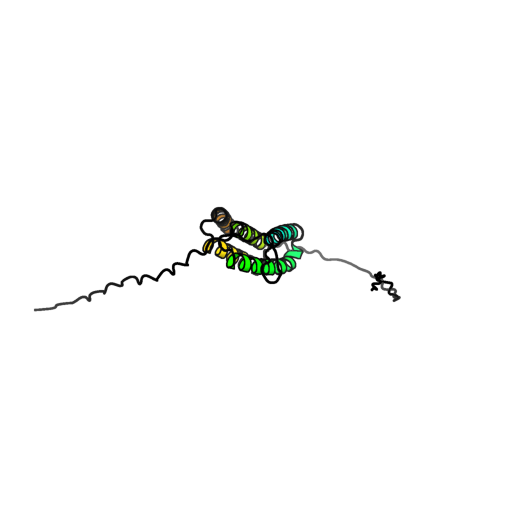0 85.12 137 GLN A N 1
ATOM 1067 C CA . GLN A 1 137 ? -14.798 1.265 -10.919 1.00 85.12 137 GLN A CA 1
ATOM 1068 C C . GLN A 1 137 ? -13.565 1.207 -11.823 1.00 85.12 137 GLN A C 1
ATOM 1070 O O . GLN A 1 137 ? -13.695 0.911 -13.010 1.00 85.12 137 GLN A O 1
ATOM 1075 N N . GLU A 1 138 ? -12.378 1.426 -11.260 1.00 82.44 138 GLU A N 1
ATOM 1076 C CA . GLU A 1 138 ? -11.115 1.384 -11.998 1.00 82.44 138 GLU A CA 1
ATOM 1077 C C . GLU A 1 138 ? -10.762 -0.030 -12.457 1.00 82.44 138 GLU A C 1
ATOM 1079 O O . GLU A 1 138 ? -10.425 -0.228 -13.619 1.00 82.44 138 GLU A O 1
ATOM 1084 N N . ASN A 1 139 ? -10.906 -1.037 -11.595 1.00 68.94 139 ASN A N 1
ATOM 1085 C CA . ASN A 1 139 ? -10.548 -2.413 -11.943 1.00 68.94 139 ASN A CA 1
ATOM 1086 C C . ASN A 1 139 ? -11.546 -3.042 -12.941 1.00 68.94 139 ASN A C 1
ATOM 1088 O O . ASN A 1 139 ? -11.182 -3.876 -13.774 1.00 68.94 139 ASN A O 1
ATOM 1092 N N . GLY A 1 140 ? -12.804 -2.577 -12.924 1.00 52.62 140 GLY A N 1
ATOM 1093 C CA . GLY A 1 140 ? -13.786 -2.861 -13.975 1.00 52.62 140 GLY A CA 1
ATOM 1094 C C . GLY A 1 140 ? -13.411 -2.262 -15.338 1.00 52.62 140 GLY A C 1
ATOM 1095 O O . GLY A 1 140 ? -13.797 -2.818 -16.364 1.00 52.62 140 GLY A O 1
ATOM 1096 N N . ALA A 1 141 ? -12.621 -1.183 -15.360 1.00 40.56 141 ALA A N 1
ATOM 1097 C CA . ALA A 1 141 ? -12.065 -0.592 -16.577 1.00 40.56 141 ALA A CA 1
ATOM 1098 C C . ALA A 1 141 ? -10.706 -1.212 -16.972 1.00 40.56 141 ALA A C 1
ATOM 1100 O O . ALA A 1 141 ? -10.460 -1.430 -18.157 1.00 40.56 141 ALA A O 1
ATOM 1101 N N . ALA A 1 142 ? -9.853 -1.567 -16.005 1.00 39.91 142 ALA A N 1
ATOM 1102 C CA . ALA A 1 142 ? -8.554 -2.209 -16.237 1.00 39.91 142 ALA A CA 1
ATOM 1103 C C . ALA A 1 142 ? -8.684 -3.649 -16.773 1.00 39.91 142 ALA A C 1
ATOM 1105 O O . ALA A 1 142 ? -7.841 -4.101 -17.543 1.00 39.91 142 ALA A O 1
ATOM 1106 N N . SER A 1 143 ? -9.789 -4.340 -16.465 1.00 34.62 143 SER A N 1
ATOM 1107 C CA . SER A 1 143 ? -10.105 -5.670 -17.018 1.00 34.62 143 SER A CA 1
ATOM 1108 C C . SER A 1 143 ? -10.442 -5.670 -18.525 1.00 34.62 143 SER A C 1
ATOM 1110 O O . SER A 1 143 ? -10.654 -6.739 -19.094 1.00 34.62 143 SER A O 1
ATOM 1112 N N . VAL A 1 144 ? -10.501 -4.506 -19.191 1.00 34.00 144 VAL A N 1
ATOM 1113 C CA . VAL A 1 144 ? -10.779 -4.381 -20.642 1.00 34.00 144 VAL A CA 1
ATOM 1114 C C . VAL A 1 144 ? -9.494 -4.187 -21.474 1.00 34.00 144 VAL A C 1
ATOM 1116 O O . VAL A 1 144 ? -9.530 -4.291 -22.697 1.00 34.00 144 VAL A O 1
ATOM 1119 N N . SER A 1 145 ? -8.359 -3.945 -20.814 1.00 29.62 145 SER A N 1
ATOM 1120 C CA . SER A 1 145 ? -6.996 -3.791 -21.348 1.00 29.62 145 SER A CA 1
ATOM 1121 C C . SER A 1 145 ? -6.107 -5.044 -21.412 1.00 29.62 145 SER A C 1
ATOM 1123 O O . SER A 1 145 ? -5.161 -5.068 -20.626 1.00 29.62 145 SER A O 1
ATOM 1125 N N . PRO A 1 146 ? -6.277 -6.073 -22.273 1.00 39.25 146 PRO A N 1
ATOM 1126 C CA . PRO A 1 146 ? -5.170 -7.003 -22.486 1.00 39.25 146 PRO A CA 1
ATOM 1127 C C . PRO A 1 146 ? -3.968 -6.217 -23.045 1.00 39.25 146 PRO A C 1
ATOM 1129 O O . PRO A 1 146 ? -4.166 -5.359 -23.914 1.00 39.25 146 PRO A O 1
ATOM 1132 N N . PRO A 1 147 ? -2.729 -6.473 -22.581 1.00 42.66 147 PRO A N 1
ATOM 1133 C CA . PRO A 1 147 ? -1.555 -5.882 -23.204 1.00 42.66 147 PRO A CA 1
ATOM 1134 C C . PRO A 1 147 ? -1.558 -6.303 -24.673 1.00 42.66 147 PRO A C 1
ATOM 1136 O O . PRO A 1 147 ? -1.622 -7.496 -24.981 1.00 42.66 147 PRO A O 1
ATOM 1139 N N . LEU A 1 148 ? -1.545 -5.322 -25.581 1.00 39.38 148 LEU A N 1
ATOM 1140 C CA . LEU A 1 148 ? -1.359 -5.583 -27.002 1.00 39.38 148 LEU A CA 1
ATOM 1141 C C . LEU A 1 148 ? -0.107 -6.450 -27.152 1.00 39.38 148 LEU A C 1
ATOM 1143 O O . LEU A 1 148 ? 1.005 -6.035 -26.824 1.00 39.38 148 LEU A O 1
ATOM 1147 N N . ALA A 1 149 ? -0.321 -7.672 -27.624 1.00 41.75 149 ALA A N 1
ATOM 1148 C CA . ALA A 1 149 ? 0.730 -8.584 -28.003 1.00 41.75 149 ALA A CA 1
ATOM 1149 C C . ALA A 1 149 ? 1.684 -7.906 -29.002 1.00 41.75 149 ALA A C 1
ATOM 1151 O O . ALA A 1 149 ? 1.252 -7.312 -29.987 1.00 41.75 149 ALA A O 1
ATOM 1152 N N . ALA A 1 150 ? 2.977 -8.016 -28.698 1.00 48.06 150 ALA A N 1
ATOM 1153 C CA . ALA A 1 150 ? 4.138 -7.967 -29.580 1.00 48.06 150 ALA A CA 1
ATOM 1154 C C . ALA A 1 150 ? 3.922 -7.473 -31.026 1.00 48.06 150 ALA A C 1
ATOM 1156 O O . ALA A 1 150 ? 3.510 -8.228 -31.905 1.00 48.06 150 ALA A O 1
ATOM 1157 N N . ALA A 1 151 ? 4.391 -6.258 -31.309 1.00 39.25 151 ALA A N 1
ATOM 1158 C CA . ALA A 1 151 ? 4.880 -5.898 -32.636 1.00 39.25 151 ALA A CA 1
ATOM 1159 C C . ALA A 1 151 ? 6.417 -5.971 -32.627 1.00 39.25 151 ALA A C 1
ATOM 1161 O O . ALA A 1 151 ? 7.097 -5.009 -32.283 1.00 39.25 151 ALA A O 1
ATOM 1162 N N . ASN A 1 152 ? 6.958 -7.132 -32.998 1.00 45.59 152 ASN A N 1
ATOM 1163 C CA . ASN A 1 152 ? 8.307 -7.226 -33.556 1.00 45.59 152 ASN A CA 1
ATOM 1164 C C . ASN A 1 152 ? 8.324 -6.506 -34.915 1.00 45.59 152 ASN A C 1
ATOM 1166 O O . ASN A 1 152 ? 7.484 -6.819 -35.762 1.00 45.59 152 ASN A O 1
ATOM 1170 N N . PRO A 1 153 ? 9.350 -5.693 -35.200 1.00 44.12 153 PRO A N 1
ATOM 1171 C CA . PRO A 1 153 ? 9.934 -5.683 -36.527 1.00 44.12 153 PRO A CA 1
ATOM 1172 C C . PRO A 1 153 ? 11.388 -6.140 -36.423 1.00 44.12 153 PRO A C 1
ATOM 1174 O O . PRO A 1 153 ? 12.264 -5.431 -35.933 1.00 44.12 153 PRO A O 1
ATOM 1177 N N . GLY A 1 154 ? 11.631 -7.363 -36.893 1.00 46.12 154 GLY A N 1
ATOM 1178 C CA . GLY A 1 154 ? 12.968 -7.784 -37.279 1.00 46.12 154 GLY A CA 1
ATOM 1179 C C . GLY A 1 154 ? 13.465 -6.916 -38.435 1.00 46.12 154 GLY A C 1
ATOM 1180 O O . GLY A 1 154 ? 12.728 -6.644 -39.381 1.00 46.12 154 GLY A O 1
ATOM 1181 N N . GLY A 1 155 ? 14.722 -6.495 -38.343 1.00 37.31 155 GLY A N 1
ATOM 1182 C CA . GLY A 1 155 ? 15.402 -5.734 -39.381 1.00 37.31 155 GLY A CA 1
ATOM 1183 C C . GLY A 1 155 ? 16.822 -5.373 -38.962 1.00 37.31 155 GLY A C 1
ATOM 1184 O O . GLY A 1 155 ? 17.079 -4.239 -38.575 1.00 37.31 155 GLY A O 1
ATOM 1185 N N . SER A 1 156 ? 17.741 -6.340 -39.035 1.00 51.81 156 SER A N 1
ATOM 1186 C CA . SER A 1 156 ? 19.177 -6.051 -39.168 1.00 51.81 156 SER A CA 1
ATOM 1187 C C . SER A 1 156 ? 19.423 -5.169 -40.398 1.00 51.81 156 SER A C 1
ATOM 1189 O O . SER A 1 156 ? 18.715 -5.294 -41.401 1.00 51.81 156 SER A O 1
ATOM 1191 N N . PRO A 1 157 ? 20.488 -4.356 -40.371 1.00 50.62 157 PRO A N 1
ATOM 1192 C CA . PRO A 1 157 ? 21.617 -4.764 -41.193 1.00 50.62 157 PRO A CA 1
ATOM 1193 C C . PRO A 1 157 ? 22.963 -4.734 -40.463 1.00 50.62 157 PRO A C 1
ATOM 1195 O O . PRO A 1 157 ? 23.212 -3.998 -39.512 1.00 50.62 157 PRO A O 1
ATOM 1198 N N . GLU A 1 158 ? 23.789 -5.633 -40.968 1.00 44.31 158 GLU A N 1
ATOM 1199 C CA . GLU A 1 158 ? 25.151 -6.004 -40.635 1.00 44.31 158 GLU A CA 1
ATOM 1200 C C . GLU A 1 158 ? 26.188 -5.045 -41.264 1.00 44.31 158 GLU A C 1
ATOM 1202 O O . GLU A 1 158 ? 25.891 -4.363 -42.243 1.00 44.31 158 GLU A O 1
ATOM 1207 N N . ALA A 1 159 ? 27.418 -5.114 -40.732 1.00 46.22 159 ALA A N 1
ATOM 1208 C CA . ALA A 1 159 ? 28.706 -4.595 -41.231 1.00 46.22 159 ALA A CA 1
ATOM 1209 C C . ALA A 1 159 ? 29.047 -3.108 -40.944 1.00 46.22 159 ALA A C 1
ATOM 1211 O O . ALA A 1 159 ?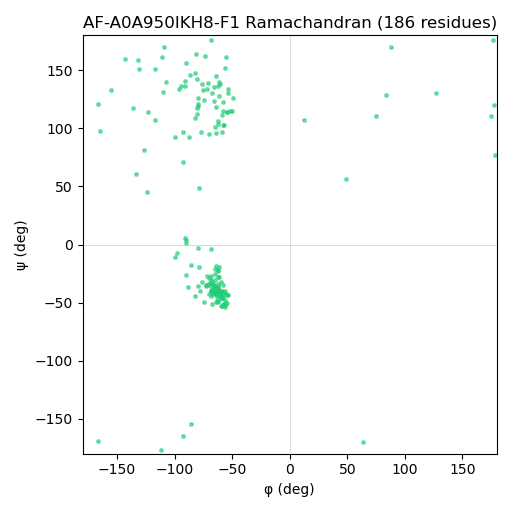 28.291 -2.204 -41.259 1.00 46.22 159 ALA A O 1
ATOM 1212 N N . GLY A 1 160 ? 30.215 -2.757 -40.392 1.00 38.88 160 GLY A N 1
ATOM 1213 C CA . GLY A 1 160 ? 31.370 -3.571 -40.022 1.00 38.88 160 GLY A CA 1
ATOM 1214 C C . GLY A 1 160 ? 32.556 -2.743 -39.494 1.00 38.88 160 GLY A C 1
ATOM 1215 O O . GLY A 1 160 ? 32.544 -1.518 -39.522 1.00 38.88 160 GLY A O 1
ATOM 1216 N N . ALA A 1 161 ? 33.582 -3.494 -39.083 1.00 45.75 161 ALA A N 1
ATOM 1217 C CA . ALA A 1 161 ? 34.997 -3.141 -38.903 1.00 45.75 161 ALA A CA 1
ATOM 1218 C C . ALA A 1 161 ? 35.437 -2.287 -37.687 1.00 45.75 161 ALA A C 1
ATOM 1220 O O . ALA A 1 161 ? 35.236 -1.081 -37.602 1.00 45.75 161 ALA A O 1
ATOM 1221 N N . ALA A 1 162 ? 36.165 -2.971 -36.795 1.00 51.19 162 ALA A N 1
ATOM 1222 C CA . ALA A 1 162 ? 37.085 -2.449 -35.777 1.00 51.19 162 ALA A CA 1
ATOM 1223 C C . ALA A 1 162 ? 38.362 -1.825 -36.420 1.00 51.19 162 ALA A C 1
ATOM 1225 O O . ALA A 1 162 ? 38.516 -1.935 -37.639 1.00 51.19 162 ALA A O 1
ATOM 1226 N N . PRO A 1 163 ? 39.303 -1.206 -35.663 1.00 59.47 163 PRO A N 1
ATOM 1227 C CA . PRO A 1 163 ? 40.183 -1.964 -34.757 1.00 59.47 163 PRO A CA 1
ATOM 1228 C C . PRO A 1 163 ? 40.534 -1.292 -33.408 1.00 59.47 163 PRO A C 1
ATOM 1230 O O . PRO A 1 163 ? 40.486 -0.077 -33.237 1.00 59.47 163 PRO A O 1
ATOM 1233 N N . SER A 1 164 ? 40.955 -2.144 -32.465 1.00 63.38 164 SER A N 1
ATOM 1234 C CA . SER A 1 164 ? 41.708 -1.830 -31.239 1.00 63.38 164 SER A CA 1
ATOM 1235 C C . SER A 1 164 ? 43.018 -1.069 -31.506 1.00 63.38 164 SER A C 1
ATOM 1237 O O . SER A 1 164 ? 43.588 -1.177 -32.593 1.00 63.38 164 SER A O 1
ATOM 1239 N N . PRO A 1 165 ? 43.580 -0.411 -30.476 1.00 61.91 165 PRO A N 1
ATOM 1240 C CA . PRO A 1 165 ? 44.723 -1.044 -29.803 1.00 61.91 165 PRO A CA 1
ATOM 1241 C C . PRO A 1 165 ? 44.645 -1.067 -28.263 1.00 61.91 165 PRO A C 1
ATOM 1243 O O . PRO A 1 165 ? 43.920 -0.315 -27.622 1.00 61.91 165 PRO A O 1
ATOM 1246 N N . SER A 1 166 ? 45.415 -2.008 -27.714 1.00 63.03 166 SER A N 1
ATOM 1247 C CA . SER A 1 166 ? 45.511 -2.453 -26.317 1.00 63.03 166 SER A CA 1
ATOM 1248 C C . SER A 1 166 ? 46.624 -1.680 -25.539 1.00 63.03 166 SER A C 1
ATOM 1250 O O . SER A 1 166 ? 47.049 -0.629 -26.009 1.00 63.03 166 SER A O 1
ATOM 1252 N N . PRO A 1 167 ? 47.101 -2.121 -24.352 1.00 62.88 167 PRO A N 1
ATOM 1253 C CA . PRO A 1 167 ? 46.907 -1.482 -23.044 1.00 62.88 167 PRO A CA 1
ATOM 1254 C C . PRO A 1 167 ? 48.178 -0.833 -22.440 1.00 62.88 167 PRO A C 1
ATOM 1256 O O . PRO A 1 167 ? 49.295 -1.114 -22.864 1.00 62.88 167 PRO A O 1
ATOM 1259 N N . ALA A 1 168 ? 48.031 -0.054 -21.361 1.00 58.00 168 ALA A N 1
ATOM 1260 C CA . ALA A 1 168 ? 49.138 0.273 -20.455 1.00 58.00 168 ALA A CA 1
ATOM 1261 C C . ALA A 1 168 ? 48.681 0.154 -18.993 1.00 58.00 168 ALA A C 1
ATOM 1263 O O . ALA A 1 168 ? 47.770 0.847 -18.545 1.00 58.00 168 ALA A O 1
ATOM 1264 N N . ALA A 1 169 ? 49.312 -0.771 -18.274 1.00 52.12 169 ALA A N 1
ATOM 1265 C CA . ALA A 1 169 ? 49.161 -0.996 -16.845 1.00 52.12 169 ALA A CA 1
ATOM 1266 C C . ALA A 1 169 ? 50.110 -0.090 -16.049 1.00 52.12 169 ALA A C 1
ATOM 1268 O O . ALA A 1 169 ? 51.248 0.098 -16.470 1.00 52.12 169 ALA A O 1
ATOM 1269 N N . LEU A 1 170 ? 49.678 0.368 -14.871 1.00 52.50 170 LEU A N 1
ATOM 1270 C CA . LEU A 1 170 ? 50.508 0.534 -13.668 1.00 52.50 170 LEU A CA 1
ATOM 1271 C C . LEU A 1 170 ? 49.587 0.756 -12.453 1.00 52.50 170 LEU A C 1
ATOM 1273 O O . LEU A 1 170 ? 48.750 1.652 -12.441 1.00 52.50 170 LEU A O 1
ATOM 1277 N N . ALA A 1 171 ? 49.713 -0.132 -11.468 1.00 56.78 171 ALA A N 1
ATOM 1278 C CA . ALA A 1 171 ? 49.027 -0.122 -10.173 1.00 56.78 171 ALA A CA 1
ATOM 1279 C C . ALA A 1 171 ? 49.806 0.748 -9.142 1.00 56.78 171 ALA A C 1
ATOM 1281 O O . ALA A 1 171 ? 50.656 1.538 -9.545 1.00 56.78 171 ALA A O 1
ATOM 1282 N N . PRO A 1 172 ? 49.682 0.508 -7.822 1.00 64.00 172 PRO A N 1
ATOM 1283 C CA . PRO A 1 172 ? 48.686 0.992 -6.858 1.00 64.00 172 PRO A CA 1
ATOM 1284 C C . PRO A 1 172 ? 49.307 1.970 -5.821 1.00 64.00 172 PRO A C 1
ATOM 1286 O O . PRO A 1 172 ? 50.503 2.225 -5.883 1.00 64.00 172 PRO A O 1
ATOM 1289 N N . THR A 1 173 ? 48.510 2.443 -4.843 1.00 50.62 173 THR A N 1
ATOM 1290 C CA . THR A 1 173 ? 48.815 3.114 -3.534 1.00 50.62 173 THR A CA 1
ATOM 1291 C C . THR A 1 173 ? 48.059 4.450 -3.400 1.00 50.62 173 THR A C 1
ATOM 1293 O O . THR A 1 173 ? 48.048 5.244 -4.325 1.00 50.62 173 THR A O 1
ATOM 1296 N N . GLY A 1 174 ? 47.346 4.782 -2.322 1.00 55.03 174 GLY A N 1
ATOM 1297 C CA . GLY A 1 174 ? 47.206 4.163 -1.008 1.00 55.03 174 GLY A CA 1
ATOM 1298 C C . GLY A 1 174 ? 46.005 4.745 -0.229 1.00 55.03 174 GLY A C 1
ATOM 1299 O O . GLY A 1 174 ? 45.177 5.448 -0.810 1.00 55.03 174 GLY A O 1
ATOM 1300 N N . PRO A 1 175 ? 45.884 4.430 1.073 1.00 62.72 175 PRO A N 1
ATOM 1301 C CA . PRO A 1 175 ? 44.777 4.846 1.928 1.00 62.72 175 PRO A CA 1
ATOM 1302 C C . PRO A 1 175 ? 45.119 6.112 2.730 1.00 62.72 175 PRO A C 1
ATOM 1304 O O . PRO A 1 175 ? 46.167 6.181 3.362 1.00 62.72 175 PRO A O 1
ATOM 1307 N N . VAL A 1 176 ? 44.208 7.083 2.768 1.00 61.44 176 VAL A N 1
ATOM 1308 C CA . VAL A 1 176 ? 44.174 8.209 3.724 1.00 61.44 176 VAL A CA 1
ATOM 1309 C C . VAL A 1 176 ? 42.715 8.670 3.804 1.00 61.44 176 VAL A C 1
ATOM 1311 O O . VAL A 1 176 ? 42.069 8.800 2.776 1.00 61.44 176 VAL A O 1
ATOM 1314 N N . GLY A 1 177 ? 42.055 8.918 4.925 1.00 57.50 177 GLY A N 1
ATOM 1315 C CA . GLY A 1 177 ? 42.365 8.852 6.343 1.00 57.50 177 GLY A CA 1
ATOM 1316 C C . GLY A 1 177 ? 41.093 9.359 7.033 1.00 57.50 177 GLY A C 1
ATOM 1317 O O . GLY A 1 177 ? 40.628 10.457 6.737 1.00 57.50 177 GLY A O 1
ATOM 1318 N N . VAL A 1 178 ? 40.472 8.533 7.873 1.00 53.69 178 VAL A N 1
ATOM 1319 C CA . VAL A 1 178 ? 39.306 8.909 8.686 1.00 53.69 178 VAL A CA 1
ATOM 1320 C C . VAL A 1 178 ? 39.837 9.633 9.919 1.00 53.69 178 VAL A C 1
ATOM 1322 O O . VAL A 1 178 ? 40.437 9.003 10.787 1.00 53.69 178 VAL A O 1
ATOM 1325 N N . THR A 1 179 ? 39.641 10.946 10.007 1.00 61.50 179 THR A N 1
ATOM 1326 C CA . THR A 1 179 ? 39.926 11.690 11.240 1.00 61.50 179 THR A CA 1
ATOM 1327 C C . THR A 1 179 ? 38.681 11.648 12.118 1.00 61.50 179 THR A C 1
ATOM 1329 O O . THR A 1 179 ? 37.772 12.462 11.975 1.00 61.50 179 THR A O 1
ATOM 1332 N N . ALA A 1 180 ? 38.623 10.661 13.010 1.00 59.34 180 ALA A N 1
ATOM 1333 C CA . ALA A 1 180 ? 37.710 10.669 14.143 1.00 59.34 180 ALA A CA 1
ATOM 1334 C C . ALA A 1 180 ? 38.233 11.666 15.188 1.00 59.34 180 ALA A C 1
ATOM 1336 O O . ALA A 1 180 ? 39.378 11.561 15.627 1.00 59.34 180 ALA A O 1
ATOM 1337 N N . THR A 1 181 ? 37.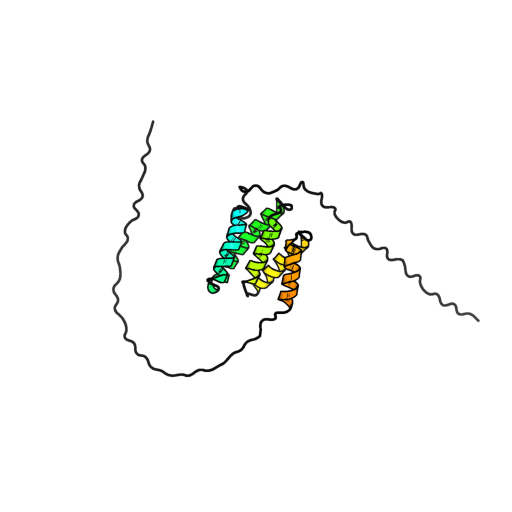407 12.632 15.586 1.00 69.25 181 THR A N 1
ATOM 1338 C CA . THR A 1 181 ? 37.670 13.506 16.736 1.00 69.25 181 THR A CA 1
ATOM 1339 C C . THR A 1 181 ? 37.296 12.763 18.023 1.00 69.25 181 THR A C 1
ATOM 1341 O O . THR A 1 181 ? 36.120 12.446 18.204 1.00 69.25 181 THR A O 1
ATOM 1344 N N . PRO A 1 182 ? 38.241 12.486 18.938 1.00 70.56 182 PRO A N 1
ATOM 1345 C CA . PRO A 1 182 ? 37.906 12.005 20.271 1.00 70.56 182 PRO A CA 1
ATOM 1346 C C . PRO A 1 182 ? 37.473 13.180 21.159 1.00 70.56 182 PRO A C 1
ATOM 1348 O O . PRO A 1 182 ? 38.210 14.153 21.311 1.00 70.56 182 PRO A O 1
ATOM 1351 N N . MET A 1 183 ? 36.295 13.079 21.780 1.00 68.38 183 MET A N 1
ATOM 1352 C CA . MET A 1 183 ? 35.988 13.847 22.989 1.00 68.38 183 MET A CA 1
ATOM 1353 C C . MET A 1 183 ? 36.629 13.143 24.193 1.00 68.38 183 MET A C 1
ATOM 1355 O O . MET A 1 183 ? 36.292 11.986 24.453 1.00 68.38 183 MET A O 1
ATOM 1359 N N . PRO A 1 184 ? 37.517 13.804 24.951 1.00 72.12 184 PRO A N 1
ATOM 1360 C CA . PRO A 1 184 ? 37.970 13.306 26.238 1.00 72.12 184 PRO A CA 1
ATOM 1361 C C . PRO A 1 184 ? 36.914 13.625 27.298 1.00 72.12 184 PRO A C 1
ATOM 1363 O O . PRO A 1 184 ? 36.610 14.788 27.561 1.00 72.12 184 PRO A O 1
ATOM 1366 N N . GLY A 1 185 ? 36.373 12.584 27.923 1.00 71.50 185 GLY A N 1
ATOM 1367 C CA . GLY A 1 185 ? 35.859 12.691 29.283 1.00 71.50 185 GLY A CA 1
ATOM 1368 C C . GLY A 1 185 ? 37.007 12.563 30.286 1.00 71.50 185 GLY A C 1
ATOM 1369 O O . GLY A 1 185 ? 37.969 11.853 30.013 1.00 71.50 185 GLY A O 1
ATOM 1370 N N . LEU A 1 186 ? 36.895 13.259 31.417 1.00 59.69 186 LEU A N 1
ATOM 1371 C CA . LEU A 1 186 ? 37.181 12.822 32.797 1.00 59.69 186 LEU A CA 1
ATOM 1372 C C . LEU A 1 186 ? 37.006 14.073 33.689 1.00 59.69 186 LEU A C 1
ATOM 1374 O O . LEU A 1 186 ? 37.679 15.070 33.456 1.00 59.69 186 LEU A O 1
ATOM 1378 N N . ALA A 1 187 ? 35.970 14.135 34.535 1.00 58.44 187 ALA A N 1
ATOM 1379 C CA . ALA A 1 187 ? 35.917 13.615 35.921 1.00 58.44 187 ALA A CA 1
ATOM 1380 C C . ALA A 1 187 ? 36.427 14.668 36.934 1.00 58.44 187 ALA A C 1
ATOM 1382 O O . ALA A 1 187 ? 37.078 15.620 36.504 1.00 58.44 187 ALA A O 1
ATOM 1383 N N . PRO A 1 188 ? 36.280 14.492 38.260 1.00 67.19 188 PRO A N 1
ATOM 1384 C CA . PRO A 1 188 ? 35.289 13.758 39.058 1.00 67.19 188 PRO A CA 1
ATOM 1385 C C . PRO A 1 188 ? 34.276 14.672 39.786 1.00 67.19 188 PRO A C 1
ATOM 1387 O O . PRO A 1 188 ? 34.524 15.893 39.900 1.00 67.19 188 PRO A O 1
#

Solvent-accessible surface area (backbone atoms only — not comparable to full-atom values): 12263 Å² total; per-residue (Å²): 138,90,83,90,82,88,79,83,84,80,77,86,81,75,82,79,78,75,78,75,80,76,72,75,82,68,81,75,44,69,73,62,72,86,47,64,20,44,91,77,54,38,26,63,64,50,46,52,49,48,52,51,51,50,42,52,45,36,74,76,38,59,90,48,36,70,69,47,47,62,56,47,54,51,44,48,50,17,50,53,46,43,40,73,77,22,70,63,29,82,62,50,64,60,48,48,51,52,47,24,57,40,27,66,72,37,91,43,77,66,26,52,52,48,24,54,51,41,49,49,48,44,50,70,79,37,68,82,44,72,62,44,60,52,50,54,55,50,50,66,54,56,76,73,60,76,78,80,75,83,84,81,80,90,75,84,84,82,89,80,84,86,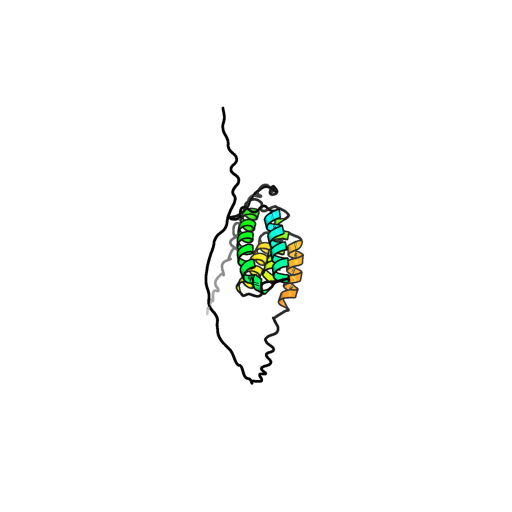84,85,85,86,90,84,89,82,86,90,87,83,90,86,79,88,83,78,83,82,80,85,85,81,87,134

Nearest PDB structures (foldseek):
  7ado-assembly1_B  TM=4.446E-01  e=4.211E+00  Homo sapiens
  6y4l-assembly1_A  TM=3.861E-01  e=3.044E+00  Homo sapiens